Protein AF-A0A8T9QDD3-F1 (afdb_monomer_lite)

Foldseek 3Di:
DCQVCVVVVNDDDDFAADLQRDTDPDDQEDPPPAADEGECPQLFCVVVVQVCCVRHFCRYEYEVLNPQLDADRQGYKYKYWPVLQDLAQGDIDIYHHPVPDDDLVVFAEDDPGDNVLSVCVVVVVPVSSVVSNVVSVVVDDPGDHDYHPVRVVVVVPDPVVLFQVQLLVLQVVCCVLCVVQADRPHDSDCVVTDVSRRGQFRKGFGPPPQDAPVVLCVVVVNDFDQPPPVLCVDDDPDHPVVNNSSNRIGGHGSGSVDDPVNSVSVSVSRVVRRD

InterPro domains:
  IPR015422 Pyridoxal phosphate-dependent transferase, small domain [G3DSA:3.90.1150.10] (150-274)
  IPR015424 Pyridoxal phosphate-dependent transferase [SSF53383] (48-272)

Organism: NCBI:txid2932248

pLDDT: mean 93.02, std 5.36, range [61.41, 98.56]

Sequence (275 aa):
MLQPFEQAGVPYEFYALDEQLELRGVPESLPAGEYVVYVNYFGLKNEYVQQLDGQYRQQLLVDNTQDFFAHGYAHGWGFNSARKAFGVPDGGFLYGPAAELGTAEEYPVFTEYHAGYLIDRLRGAQAQSYDGFVAYEQTLGSEPFRISEFSASLLSQVDYEAVIARRRTNFAYYHAQLKELNTVAFPLELPELPADTVPFCYPLLAASGSTLNRRALFEQNLFIPTLWPDVLTRQGSGFDWERNFTQALLPLPVDHRYGREELDKVIAAVRAQLV

Structure (mmCIF, N/CA/C/O backbone):
data_AF-A0A8T9QDD3-F1
#
_entry.id   AF-A0A8T9QDD3-F1
#
loop_
_atom_site.group_PDB
_atom_site.id
_atom_site.type_symbol
_atom_site.label_atom_id
_atom_site.label_alt_id
_atom_site.label_comp_id
_atom_site.label_asym_id
_atom_site.label_entity_id
_atom_site.label_seq_id
_atom_site.pdbx_PDB_ins_code
_atom_site.Cartn_x
_atom_site.Cartn_y
_atom_site.Cartn_z
_atom_site.occupancy
_atom_site.B_iso_or_equiv
_atom_site.auth_seq_id
_atom_site.auth_comp_id
_atom_site.auth_asym_id
_atom_site.auth_atom_id
_atom_site.pdbx_PDB_model_num
ATOM 1 N N . MET A 1 1 ? -2.196 -0.651 -11.442 1.00 79.94 1 MET A N 1
ATOM 2 C CA . MET A 1 1 ? -1.442 -1.911 -11.616 1.00 79.94 1 MET A CA 1
ATOM 3 C C . MET A 1 1 ? -1.772 -2.602 -12.936 1.00 79.94 1 MET A C 1
ATOM 5 O O . MET A 1 1 ? -0.847 -3.112 -13.534 1.00 79.94 1 MET A O 1
ATOM 9 N N . LEU A 1 2 ? -3.026 -2.625 -13.407 1.00 88.88 2 LEU A N 1
ATOM 10 C CA . LEU A 1 2 ? -3.396 -3.392 -14.612 1.00 88.88 2 LEU A CA 1
ATOM 11 C C . LEU A 1 2 ? -2.921 -2.772 -15.938 1.00 88.88 2 LEU A C 1
ATOM 13 O O . LEU A 1 2 ? -2.546 -3.495 -16.851 1.00 88.88 2 LEU A O 1
ATOM 17 N N . GLN A 1 3 ? -2.876 -1.441 -16.015 1.00 89.44 3 GLN A N 1
ATOM 18 C CA . GLN A 1 3 ? -2.552 -0.698 -17.237 1.00 89.44 3 GLN A CA 1
ATOM 19 C C . GLN A 1 3 ? -1.250 -1.152 -17.945 1.00 89.44 3 GLN A C 1
ATOM 21 O O . GLN A 1 3 ? -1.315 -1.363 -19.155 1.00 89.44 3 GLN A O 1
ATOM 26 N N . PRO A 1 4 ? -0.102 -1.368 -17.262 1.00 90.56 4 PRO A N 1
ATOM 27 C CA . PRO A 1 4 ? 1.095 -1.905 -17.915 1.00 90.56 4 PRO A CA 1
ATOM 28 C C . PRO A 1 4 ? 0.881 -3.261 -18.604 1.00 90.56 4 PRO A C 1
ATOM 30 O O . PRO A 1 4 ? 1.388 -3.467 -19.703 1.00 90.56 4 PRO A O 1
ATOM 33 N N . PHE A 1 5 ? 0.105 -4.171 -18.002 1.00 92.50 5 PHE A N 1
ATOM 34 C CA . PHE A 1 5 ? -0.198 -5.474 -18.606 1.00 92.50 5 PHE A CA 1
ATOM 35 C C . PHE A 1 5 ? -1.072 -5.317 -19.853 1.00 92.50 5 PHE A C 1
ATOM 37 O O . PHE A 1 5 ? -0.799 -5.928 -20.883 1.00 92.50 5 PHE A O 1
ATOM 44 N N . GLU A 1 6 ? -2.078 -4.442 -19.789 1.00 92.69 6 GLU A N 1
ATOM 45 C CA . GLU A 1 6 ? -2.973 -4.146 -20.913 1.00 92.69 6 GLU A CA 1
ATOM 46 C C . GLU A 1 6 ? -2.218 -3.530 -22.097 1.00 92.69 6 GLU A C 1
ATOM 48 O O . GLU A 1 6 ? -2.411 -3.944 -23.239 1.00 92.69 6 GLU A O 1
ATOM 53 N N . GLN A 1 7 ? -1.317 -2.581 -21.829 1.00 92.50 7 GLN A N 1
ATOM 54 C CA . GLN A 1 7 ? -0.491 -1.932 -22.852 1.00 92.50 7 GLN A CA 1
ATOM 55 C C . GLN A 1 7 ? 0.530 -2.890 -23.475 1.00 92.50 7 GLN A C 1
ATOM 57 O O . GLN A 1 7 ? 0.774 -2.822 -24.678 1.00 92.50 7 GLN A O 1
ATOM 62 N N . ALA A 1 8 ? 1.089 -3.803 -22.679 1.00 91.69 8 ALA A N 1
ATOM 63 C CA . ALA A 1 8 ? 2.005 -4.834 -23.158 1.00 91.69 8 ALA A CA 1
ATOM 64 C C . ALA A 1 8 ? 1.292 -6.017 -23.845 1.00 91.69 8 ALA A C 1
ATOM 66 O O . ALA A 1 8 ? 1.958 -6.890 -24.400 1.00 91.69 8 ALA A O 1
ATOM 67 N N . GLY A 1 9 ? -0.046 -6.076 -23.810 1.00 94.75 9 GLY A N 1
ATOM 68 C CA . GLY A 1 9 ? -0.815 -7.210 -24.326 1.00 94.75 9 GLY A CA 1
ATOM 69 C C . GLY A 1 9 ? -0.592 -8.508 -23.540 1.00 94.75 9 GLY A C 1
ATOM 70 O O . GLY A 1 9 ? -0.768 -9.593 -24.093 1.00 94.75 9 GLY A O 1
ATOM 71 N N . VAL A 1 10 ? -0.185 -8.405 -22.271 1.00 95.31 10 VAL A N 1
ATOM 72 C CA . VAL A 1 10 ? 0.040 -9.552 -21.386 1.00 95.31 10 VAL A CA 1
ATOM 73 C C . VAL A 1 10 ? -1.303 -9.977 -20.786 1.00 95.31 10 VAL A C 1
ATOM 75 O O . VAL A 1 10 ? -1.930 -9.177 -20.084 1.00 95.31 10 VAL A O 1
ATOM 78 N N . PRO A 1 11 ? -1.776 -11.209 -21.048 1.00 95.94 11 PRO A N 1
ATOM 79 C CA . PRO A 1 11 ? -2.999 -11.703 -20.436 1.00 95.94 11 PRO A CA 1
ATOM 80 C C . PRO A 1 11 ? -2.802 -11.877 -18.928 1.00 95.94 11 PRO A C 1
ATOM 82 O O . PRO A 1 11 ? -1.729 -12.269 -18.472 1.00 95.94 11 PRO A O 1
ATOM 85 N N . TYR A 1 12 ? -3.852 -11.604 -18.160 1.00 94.56 12 TYR A N 1
ATOM 86 C CA . TYR A 1 12 ? -3.856 -11.786 -16.715 1.00 94.56 12 TYR A CA 1
ATOM 87 C C . TYR A 1 12 ? -5.192 -12.356 -16.245 1.00 94.56 12 TYR A C 1
ATOM 89 O O . TYR A 1 12 ? -6.241 -12.115 -16.847 1.00 94.56 12 TYR A O 1
ATOM 97 N N . GLU A 1 13 ? -5.148 -13.078 -15.131 1.00 93.44 13 GLU A N 1
ATOM 98 C CA . GLU A 1 13 ? -6.320 -13.535 -14.397 1.00 93.44 13 GLU A CA 1
ATOM 99 C C . GLU A 1 13 ? -6.199 -13.162 -12.918 1.00 93.44 13 GLU A C 1
ATOM 101 O O . GLU A 1 13 ? -5.104 -12.984 -12.384 1.00 93.44 13 GLU A O 1
ATOM 106 N N . PHE A 1 14 ? -7.343 -12.992 -12.260 1.00 94.44 14 PHE A N 1
ATOM 107 C CA . PHE A 1 14 ? -7.387 -12.706 -10.831 1.00 94.44 14 PHE A CA 1
ATOM 108 C C . PHE A 1 14 ? -7.531 -14.005 -10.043 1.00 94.44 14 PHE A C 1
ATOM 110 O O . PHE A 1 14 ? -8.353 -14.849 -10.394 1.00 94.44 14 PHE A O 1
ATOM 117 N N . TYR A 1 15 ? -6.812 -14.106 -8.929 1.00 95.00 15 TYR A N 1
ATOM 118 C CA . TYR A 1 15 ? -6.987 -15.158 -7.932 1.00 95.00 15 TYR A CA 1
ATOM 119 C C . TYR A 1 15 ? -7.696 -14.615 -6.692 1.00 95.00 15 TYR A C 1
ATOM 121 O O . TYR A 1 15 ? -7.627 -13.416 -6.400 1.00 95.00 15 TYR A O 1
ATOM 129 N N . ALA A 1 16 ? -8.379 -15.506 -5.975 1.00 95.44 16 ALA A N 1
ATOM 130 C CA . ALA A 1 16 ? -9.035 -15.175 -4.719 1.00 95.44 16 ALA A CA 1
ATOM 131 C C . ALA A 1 16 ? -8.040 -15.205 -3.550 1.00 95.44 16 ALA A C 1
ATOM 133 O O . ALA A 1 16 ? -6.975 -15.814 -3.643 1.00 95.44 16 ALA A O 1
ATOM 134 N N . LEU A 1 17 ? -8.410 -14.588 -2.438 1.00 96.81 17 LEU A N 1
ATOM 135 C CA . LEU A 1 17 ? -7.671 -14.602 -1.184 1.00 96.81 17 LEU A CA 1
ATOM 136 C C . LEU A 1 17 ? -8.425 -15.396 -0.119 1.00 96.81 17 LEU A C 1
ATOM 138 O O . LEU A 1 17 ? -9.650 -15.554 -0.170 1.00 96.81 17 LEU A O 1
ATOM 142 N N . ASP A 1 18 ? -7.688 -15.888 0.866 1.00 96.69 18 ASP A N 1
ATOM 143 C CA . ASP A 1 18 ? -8.265 -16.301 2.141 1.00 96.69 18 ASP A CA 1
ATOM 144 C C . ASP A 1 18 ? -8.268 -15.160 3.174 1.00 96.69 18 ASP A C 1
ATOM 146 O O . ASP A 1 18 ? -7.859 -14.026 2.913 1.00 96.69 18 ASP A O 1
ATOM 150 N N . GLU A 1 19 ? -8.740 -15.470 4.382 1.00 96.19 19 GLU A N 1
ATOM 151 C CA . GLU A 1 19 ? -8.863 -14.504 5.475 1.00 96.19 19 GLU A CA 1
ATOM 152 C C . GLU A 1 19 ? -7.510 -13.997 6.000 1.00 96.19 19 GLU A C 1
ATOM 154 O O . GLU A 1 19 ? -7.447 -12.963 6.672 1.00 96.19 19 GLU A O 1
ATOM 159 N N . GLN A 1 20 ? -6.423 -14.701 5.677 1.00 97.00 20 GLN A N 1
ATOM 160 C CA . GLN A 1 20 ? -5.051 -14.344 6.016 1.00 97.00 20 GLN A CA 1
ATOM 161 C C . GLN A 1 20 ? -4.420 -13.444 4.943 1.00 97.00 20 GLN A C 1
ATOM 163 O O . GLN A 1 20 ? -3.280 -13.009 5.130 1.00 97.00 20 GLN A O 1
ATOM 168 N N . LEU A 1 21 ? -5.164 -13.114 3.876 1.00 97.44 21 LEU A N 1
ATOM 169 C CA . LEU A 1 21 ? -4.701 -12.429 2.665 1.00 97.44 21 LEU A CA 1
ATOM 170 C C . LEU A 1 21 ? -3.688 -13.253 1.864 1.00 97.44 21 LEU A C 1
ATOM 172 O O . LEU A 1 21 ? -2.784 -12.697 1.244 1.00 97.44 21 LEU A O 1
ATOM 176 N N . GLU A 1 22 ? -3.833 -14.573 1.880 1.00 97.56 22 GLU A N 1
ATOM 177 C CA . GLU A 1 22 ? -2.962 -15.511 1.175 1.00 97.56 22 GLU A CA 1
ATOM 178 C C . GLU A 1 22 ? -3.638 -16.044 -0.094 1.00 97.56 22 GLU A C 1
ATOM 180 O O . GLU A 1 22 ? -4.861 -15.994 -0.244 1.00 97.56 22 GLU A O 1
ATOM 185 N N . LEU A 1 23 ? -2.828 -16.497 -1.056 1.00 97.44 23 LEU A N 1
ATOM 186 C CA . LEU A 1 23 ? -3.285 -16.936 -2.374 1.00 97.44 23 LEU A CA 1
ATOM 187 C C . LEU A 1 23 ? -4.247 -18.126 -2.259 1.00 97.44 23 LEU A C 1
ATOM 189 O O . LEU A 1 23 ? -3.897 -19.172 -1.711 1.00 97.44 23 LEU A O 1
ATOM 193 N N . ARG A 1 24 ? -5.420 -18.024 -2.889 1.00 95.69 24 ARG A N 1
ATOM 194 C CA . ARG A 1 24 ? -6.392 -19.116 -3.000 1.00 95.69 24 ARG A CA 1
ATOM 195 C C . ARG A 1 24 ? -6.652 -19.481 -4.457 1.00 95.69 24 ARG A C 1
ATOM 197 O O . ARG A 1 24 ? -7.040 -18.649 -5.274 1.00 95.69 24 ARG A O 1
ATOM 204 N N . GLY A 1 25 ? -6.521 -20.772 -4.760 1.00 90.25 25 GLY A N 1
ATOM 205 C CA . GLY A 1 25 ? -6.796 -21.318 -6.094 1.00 90.25 25 GLY A CA 1
ATOM 206 C C . GLY A 1 25 ? -5.661 -21.130 -7.104 1.00 90.25 25 GLY A C 1
ATOM 207 O O . GLY A 1 25 ? -5.864 -21.423 -8.277 1.00 90.25 25 GLY A O 1
ATOM 208 N N . VAL A 1 26 ? -4.483 -20.685 -6.657 1.00 94.69 26 VAL A N 1
ATOM 209 C CA . VAL A 1 26 ? -3.267 -20.619 -7.479 1.00 94.69 26 VAL A CA 1
ATOM 210 C C . VAL A 1 26 ? -2.509 -21.952 -7.362 1.00 94.69 26 VAL A C 1
ATOM 212 O O . VAL A 1 26 ? -2.334 -22.435 -6.240 1.00 94.69 26 VAL A O 1
ATOM 215 N N . PRO A 1 27 ? -2.083 -22.581 -8.474 1.00 94.31 27 PRO A N 1
ATOM 216 C CA . PRO A 1 27 ? -1.303 -23.818 -8.437 1.00 94.31 27 PRO A CA 1
ATOM 217 C C . PRO A 1 27 ? 0.038 -23.655 -7.712 1.00 94.31 27 PRO A C 1
ATOM 219 O O . PRO A 1 27 ? 0.685 -22.622 -7.833 1.00 94.31 27 PRO A O 1
ATOM 222 N N . GLU A 1 28 ? 0.516 -24.712 -7.045 1.00 93.50 28 GLU A N 1
ATOM 223 C CA . GLU A 1 28 ? 1.801 -24.669 -6.325 1.00 93.50 28 GLU A CA 1
ATOM 224 C C . GLU A 1 28 ? 3.010 -24.380 -7.231 1.00 93.50 28 GLU A C 1
ATOM 226 O O . GLU A 1 28 ? 4.020 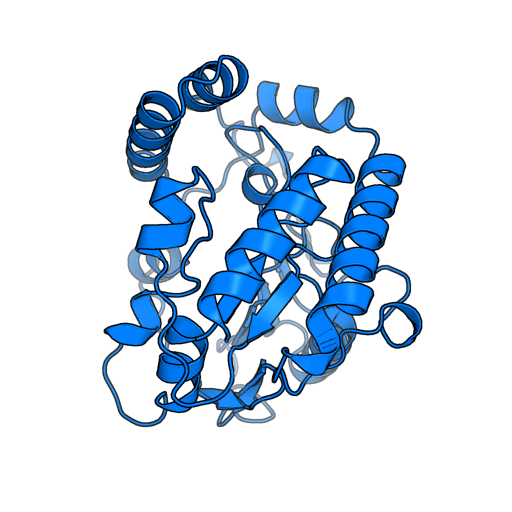-23.850 -6.772 1.00 93.50 28 GLU A O 1
ATOM 231 N N . SER A 1 29 ? 2.902 -24.718 -8.518 1.00 95.00 29 SER A N 1
ATOM 232 C CA . SER A 1 29 ? 3.917 -24.460 -9.538 1.00 95.00 29 SER A CA 1
ATOM 233 C C . SER A 1 29 ? 3.267 -23.900 -10.795 1.00 95.00 29 SER A C 1
ATOM 235 O O . SER A 1 29 ? 2.167 -24.317 -11.163 1.00 95.00 29 SER A O 1
ATOM 237 N N . LEU A 1 30 ? 3.960 -22.973 -11.452 1.00 96.25 30 LEU A N 1
ATOM 238 C CA . LEU A 1 30 ? 3.471 -22.284 -12.639 1.00 96.25 30 LEU A CA 1
ATOM 239 C C . LEU A 1 30 ? 4.179 -22.806 -13.901 1.00 96.25 30 LEU A C 1
ATOM 241 O O . LEU A 1 30 ? 5.393 -23.031 -13.874 1.00 96.25 30 LEU A O 1
ATOM 245 N N . PRO A 1 31 ? 3.463 -22.976 -15.024 1.00 95.94 31 PRO A N 1
ATOM 246 C CA . PRO A 1 31 ? 4.061 -23.172 -16.339 1.00 95.94 31 PRO A CA 1
ATOM 247 C C . PRO A 1 31 ? 5.115 -22.112 -16.682 1.00 95.94 31 PRO A C 1
ATOM 249 O O . PRO A 1 31 ? 5.082 -20.979 -16.205 1.00 95.94 31 PRO A O 1
ATOM 252 N N . ALA A 1 32 ? 6.055 -22.470 -17.558 1.00 95.12 32 ALA A N 1
ATOM 253 C CA . ALA A 1 32 ? 7.073 -21.532 -18.019 1.00 95.12 32 ALA A CA 1
ATOM 254 C C . ALA A 1 32 ? 6.434 -20.321 -18.722 1.00 95.12 32 ALA A C 1
ATOM 256 O O . ALA A 1 32 ? 5.626 -20.485 -19.634 1.00 95.12 32 ALA A O 1
ATOM 257 N N . GLY A 1 33 ? 6.844 -19.115 -18.318 1.00 93.31 33 GLY A N 1
ATOM 258 C CA . GLY A 1 33 ? 6.313 -17.853 -18.843 1.00 93.31 33 GLY A CA 1
ATOM 259 C C . GLY A 1 33 ? 5.096 -17.312 -18.089 1.00 93.31 33 GLY A C 1
ATOM 260 O O . GLY A 1 33 ? 4.675 -16.193 -18.370 1.00 93.31 33 GLY A O 1
ATOM 261 N N . GLU A 1 34 ? 4.563 -18.056 -17.119 1.00 96.50 34 GLU A N 1
ATOM 262 C CA . GLU A 1 34 ? 3.541 -17.558 -16.200 1.00 96.50 34 GLU A CA 1
ATOM 263 C C . GLU A 1 34 ? 4.181 -16.988 -14.932 1.00 96.50 34 GLU A C 1
ATOM 265 O O . GLU A 1 34 ? 5.226 -17.459 -14.473 1.00 96.50 34 GLU A O 1
ATOM 270 N N . TYR A 1 35 ? 3.542 -15.961 -14.377 1.00 96.44 35 TYR A N 1
ATOM 271 C CA . TYR A 1 35 ? 3.997 -15.241 -13.194 1.00 96.44 35 TYR A CA 1
ATOM 272 C C . TYR A 1 35 ? 2.830 -15.039 -12.237 1.00 96.44 35 TYR A C 1
ATOM 274 O O . TYR A 1 35 ? 1.694 -14.841 -12.667 1.00 96.44 35 TYR A O 1
ATOM 282 N N . VAL A 1 36 ? 3.127 -15.014 -10.941 1.00 97.44 36 VAL A N 1
ATOM 283 C CA . VAL A 1 36 ? 2.178 -14.582 -9.915 1.00 97.44 36 VAL A CA 1
ATOM 284 C C . VAL A 1 36 ? 2.556 -13.190 -9.428 1.00 97.44 36 VAL A C 1
ATOM 286 O O . VAL A 1 36 ? 3.698 -12.934 -9.050 1.00 97.44 36 VAL A O 1
ATOM 289 N N . VAL A 1 37 ? 1.579 -12.281 -9.434 1.00 97.12 37 VAL A N 1
ATOM 290 C CA . VAL A 1 37 ? 1.717 -10.948 -8.840 1.00 97.12 37 VAL A CA 1
ATOM 291 C C . VAL A 1 37 ? 1.034 -10.955 -7.481 1.00 97.12 37 VAL A C 1
ATOM 293 O O . VAL A 1 37 ? -0.185 -11.115 -7.408 1.00 97.12 37 VAL A O 1
ATOM 296 N N . TYR A 1 38 ? 1.797 -10.775 -6.408 1.00 97.69 38 TYR A N 1
ATOM 297 C CA . TYR A 1 38 ? 1.279 -10.727 -5.043 1.00 97.69 38 TYR A CA 1
ATOM 298 C C . TYR A 1 38 ? 1.511 -9.356 -4.414 1.00 97.69 38 TYR A C 1
ATOM 300 O O . TYR A 1 38 ? 2.598 -8.794 -4.509 1.00 97.69 38 TYR A O 1
ATOM 308 N N . VAL A 1 39 ? 0.488 -8.807 -3.760 1.00 97.12 39 VAL A N 1
ATOM 309 C CA . VAL A 1 39 ? 0.607 -7.547 -3.018 1.00 97.12 39 VAL A CA 1
ATOM 310 C C . VAL A 1 39 ? 1.069 -7.857 -1.602 1.00 97.12 39 VAL A C 1
ATOM 312 O O . VAL A 1 39 ? 0.402 -8.600 -0.888 1.00 97.12 39 VAL A O 1
ATOM 315 N N . ASN A 1 40 ? 2.157 -7.236 -1.148 1.00 96.69 40 ASN A N 1
ATOM 316 C CA . ASN A 1 40 ? 2.521 -7.273 0.266 1.00 96.69 40 ASN A CA 1
ATOM 317 C C . ASN A 1 40 ? 1.556 -6.386 1.067 1.00 96.69 40 ASN A C 1
ATOM 319 O O . ASN A 1 40 ? 1.765 -5.182 1.256 1.00 96.69 40 ASN A O 1
ATOM 323 N N . TYR A 1 41 ? 0.440 -6.986 1.474 1.00 97.44 41 TYR A N 1
ATOM 324 C CA . TYR A 1 41 ? -0.677 -6.274 2.066 1.00 97.44 41 TYR A CA 1
ATOM 325 C C . TYR A 1 41 ? -0.290 -5.543 3.352 1.00 97.44 41 TYR A C 1
ATOM 327 O O . TYR A 1 41 ? 0.199 -6.134 4.316 1.00 97.44 41 TYR A O 1
ATOM 335 N N . PHE A 1 42 ? -0.539 -4.230 3.347 1.00 97.44 42 PHE A N 1
ATOM 336 C CA . PHE A 1 42 ? -0.320 -3.287 4.449 1.00 97.44 42 PHE A CA 1
ATOM 337 C C . PHE A 1 42 ? 1.121 -3.213 4.985 1.00 97.44 42 PHE A C 1
ATOM 339 O O . PHE A 1 42 ? 1.337 -2.567 6.014 1.00 97.44 42 PHE A O 1
ATOM 346 N N . GLY A 1 43 ? 2.081 -3.851 4.307 1.00 95.56 43 GLY A N 1
ATOM 347 C CA . GLY A 1 43 ? 3.438 -4.059 4.812 1.00 95.56 43 GLY A CA 1
ATOM 348 C C . GLY A 1 43 ? 3.477 -4.956 6.043 1.00 95.56 43 GLY A C 1
ATOM 349 O O . GLY A 1 43 ? 4.233 -4.682 6.968 1.00 95.56 43 GLY A O 1
ATOM 350 N N . LEU A 1 44 ? 2.596 -5.964 6.094 1.00 97.00 44 LEU A N 1
ATOM 351 C CA . LEU A 1 44 ? 2.467 -6.914 7.207 1.00 97.00 44 LEU A CA 1
ATOM 352 C C . LEU A 1 44 ? 2.694 -8.372 6.785 1.00 97.00 44 LEU A C 1
ATOM 354 O O . LEU A 1 44 ? 2.810 -9.242 7.644 1.00 97.00 44 LEU A O 1
ATOM 358 N N . LYS A 1 45 ? 2.736 -8.672 5.481 1.00 96.12 45 LYS A N 1
ATOM 359 C CA . LYS A 1 45 ? 2.773 -10.047 4.958 1.00 96.12 45 LYS A CA 1
ATOM 360 C C . LYS A 1 45 ? 4.185 -10.487 4.554 1.00 96.12 45 LYS A C 1
ATOM 362 O O . LYS A 1 45 ? 4.325 -11.377 3.722 1.00 96.12 45 LYS A O 1
ATOM 367 N N . ASN A 1 46 ? 5.221 -9.912 5.167 1.00 93.50 46 ASN A N 1
ATOM 368 C CA . ASN A 1 46 ? 6.628 -10.149 4.818 1.00 93.50 46 ASN A CA 1
ATOM 369 C C . ASN A 1 46 ? 7.018 -11.633 4.917 1.00 93.50 46 ASN A C 1
ATOM 371 O O . ASN A 1 46 ? 7.692 -12.149 4.031 1.00 93.50 46 ASN A O 1
ATOM 375 N N . GLU A 1 47 ? 6.544 -12.345 5.942 1.00 93.81 47 GLU A N 1
ATOM 376 C CA . GLU A 1 47 ? 6.794 -13.786 6.083 1.00 93.81 47 GLU A CA 1
ATOM 377 C C . GLU A 1 47 ? 6.155 -14.594 4.945 1.00 93.81 47 GLU A C 1
ATOM 379 O O . GLU A 1 47 ? 6.800 -15.452 4.347 1.00 93.81 47 GLU A O 1
ATOM 384 N N . TYR A 1 48 ? 4.910 -14.282 4.584 1.00 96.00 48 TYR A N 1
ATOM 385 C CA . TYR A 1 48 ? 4.241 -14.952 3.472 1.00 96.00 48 TYR A CA 1
ATOM 386 C C . TYR A 1 48 ? 4.921 -14.638 2.134 1.00 96.00 48 TYR A C 1
ATOM 388 O O . TYR A 1 48 ? 5.131 -15.534 1.324 1.00 96.00 48 TYR A O 1
ATOM 396 N N . VAL A 1 49 ? 5.369 -13.395 1.928 1.00 95.50 49 VAL A N 1
ATOM 397 C CA . VAL A 1 49 ? 6.184 -13.025 0.760 1.00 95.50 49 VAL A CA 1
ATOM 398 C C . VAL A 1 49 ? 7.451 -13.883 0.669 1.00 95.50 49 VAL A C 1
ATOM 400 O O . VAL A 1 49 ? 7.779 -14.348 -0.419 1.00 95.50 49 VAL A O 1
ATOM 403 N N . GLN A 1 50 ? 8.138 -14.150 1.785 1.00 94.12 50 GLN A N 1
ATOM 404 C CA . GLN A 1 50 ? 9.313 -15.034 1.801 1.00 94.12 50 GLN A CA 1
ATOM 405 C C . GLN A 1 50 ? 8.959 -16.486 1.443 1.00 94.12 50 GLN A C 1
ATOM 407 O O . GLN A 1 50 ? 9.718 -17.147 0.732 1.00 94.12 50 GLN A O 1
ATOM 412 N N . GLN A 1 51 ? 7.801 -16.983 1.890 1.00 95.44 51 GLN A N 1
ATOM 413 C CA . GLN A 1 51 ? 7.309 -18.310 1.499 1.00 95.44 51 GLN A CA 1
ATOM 414 C C . GLN A 1 51 ? 7.050 -18.376 -0.013 1.00 95.44 51 GLN A C 1
ATOM 416 O O . GLN A 1 51 ? 7.521 -19.301 -0.680 1.00 95.44 51 GLN A O 1
ATOM 421 N N . LEU A 1 52 ? 6.383 -17.358 -0.567 1.00 96.75 52 LEU A N 1
ATOM 422 C CA . LEU A 1 52 ? 6.137 -17.251 -2.004 1.00 96.75 52 LEU A CA 1
ATOM 423 C C . LEU A 1 52 ? 7.439 -17.141 -2.810 1.00 96.75 52 LEU A C 1
ATOM 425 O O . LEU A 1 52 ? 7.538 -17.744 -3.878 1.00 96.75 52 LEU A O 1
ATOM 429 N N . ASP A 1 53 ? 8.438 -16.402 -2.314 1.00 94.69 53 ASP A N 1
ATOM 430 C CA . ASP A 1 53 ? 9.753 -16.249 -2.960 1.00 94.69 53 ASP A CA 1
ATOM 431 C C . ASP A 1 53 ? 10.472 -17.601 -3.070 1.00 94.69 53 ASP A C 1
ATOM 433 O O . ASP A 1 53 ? 11.042 -17.943 -4.108 1.00 94.69 53 ASP A O 1
ATOM 437 N N . GLY A 1 54 ? 10.381 -18.427 -2.024 1.00 94.56 54 GLY A N 1
ATOM 438 C CA . GLY A 1 54 ? 10.893 -19.797 -2.044 1.00 94.56 54 GLY A CA 1
ATOM 439 C C . GLY A 1 54 ? 10.152 -20.701 -3.034 1.00 94.56 54 GLY A C 1
ATOM 440 O O . GLY A 1 54 ? 10.793 -21.477 -3.750 1.00 94.56 54 GLY A O 1
ATOM 441 N N . GLN A 1 55 ? 8.822 -20.582 -3.080 1.00 95.94 55 GLN A N 1
ATOM 442 C CA . GLN A 1 55 ? 7.938 -21.421 -3.889 1.00 95.94 55 GLN A CA 1
ATOM 443 C C . GLN A 1 55 ? 8.012 -21.093 -5.387 1.00 95.94 55 GLN A C 1
ATOM 445 O O . GLN A 1 55 ? 8.328 -21.964 -6.196 1.00 95.94 55 GLN A O 1
ATOM 450 N N . TYR A 1 56 ? 7.729 -19.845 -5.760 1.00 96.62 56 TYR A N 1
ATOM 451 C CA . TYR A 1 56 ? 7.608 -19.413 -7.156 1.00 96.62 56 TYR A CA 1
ATOM 452 C C . TYR A 1 56 ? 8.916 -18.868 -7.734 1.00 96.62 56 TYR A C 1
ATOM 454 O O . TYR A 1 56 ? 9.073 -18.794 -8.955 1.00 96.62 56 TYR A O 1
ATOM 462 N N . ARG A 1 57 ? 9.890 -18.524 -6.883 1.00 94.06 57 ARG A N 1
ATOM 463 C CA . ARG A 1 57 ? 11.224 -18.070 -7.297 1.00 94.06 57 ARG A CA 1
ATOM 464 C C . ARG A 1 57 ? 11.133 -16.898 -8.288 1.00 94.06 57 ARG A C 1
ATOM 466 O O . ARG A 1 57 ? 10.431 -15.928 -8.028 1.00 94.06 57 ARG A O 1
ATOM 473 N N . GLN A 1 58 ? 11.791 -16.999 -9.446 1.00 93.56 58 GLN A N 1
ATOM 474 C CA . GLN A 1 58 ? 11.790 -15.974 -10.502 1.00 93.56 58 GLN A CA 1
ATOM 475 C C . GLN A 1 58 ? 10.401 -15.691 -11.104 1.00 93.56 58 GLN A C 1
ATOM 477 O O . GLN A 1 58 ? 10.239 -14.686 -11.791 1.00 93.56 58 GLN A O 1
ATOM 482 N N . GLN A 1 59 ? 9.403 -16.549 -10.864 1.00 96.06 59 GLN A N 1
ATOM 483 C CA . GLN A 1 59 ? 8.025 -16.354 -11.330 1.00 96.06 59 GLN A CA 1
ATOM 484 C C . GLN A 1 59 ? 7.179 -15.514 -10.357 1.00 96.06 59 GLN A C 1
ATOM 486 O O . GLN A 1 59 ? 6.004 -15.266 -10.626 1.00 96.06 59 GLN A O 1
ATOM 491 N N . LEU A 1 60 ? 7.751 -15.060 -9.235 1.00 96.88 60 LEU A N 1
ATOM 492 C CA . LEU A 1 60 ? 7.094 -14.153 -8.297 1.00 96.88 60 LEU A CA 1
ATOM 493 C C . LEU A 1 60 ? 7.388 -12.687 -8.629 1.00 96.88 60 LEU A C 1
ATOM 495 O O . LEU A 1 60 ? 8.548 -12.282 -8.723 1.00 96.88 60 LEU A O 1
ATOM 499 N N . LEU A 1 61 ? 6.326 -11.885 -8.696 1.00 95.94 61 LEU A N 1
ATOM 500 C CA . LEU A 1 61 ? 6.369 -10.426 -8.708 1.00 95.94 61 LEU A CA 1
ATOM 501 C C . LEU A 1 61 ? 5.660 -9.892 -7.451 1.00 95.94 61 LEU A C 1
ATOM 503 O O . LEU A 1 61 ? 4.471 -10.134 -7.251 1.00 95.94 61 LEU A O 1
ATOM 507 N N . VAL A 1 62 ? 6.365 -9.144 -6.605 1.00 97.00 62 VAL A N 1
ATOM 508 C CA . VAL A 1 62 ? 5.832 -8.590 -5.353 1.00 97.00 62 VAL A CA 1
ATOM 509 C C . VAL A 1 62 ? 5.534 -7.097 -5.506 1.00 97.00 62 VAL A C 1
ATOM 511 O O . VAL A 1 62 ? 6.439 -6.277 -5.678 1.00 97.00 62 VAL A O 1
ATOM 514 N N . ASP A 1 63 ? 4.262 -6.719 -5.392 1.00 96.75 63 ASP A N 1
ATOM 515 C CA . ASP A 1 63 ? 3.852 -5.323 -5.225 1.00 96.75 63 ASP A CA 1
ATOM 516 C C . ASP A 1 63 ? 4.004 -4.913 -3.751 1.00 96.75 63 ASP A C 1
ATOM 518 O O . ASP A 1 63 ? 3.152 -5.194 -2.906 1.00 96.75 63 ASP A O 1
ATOM 522 N N . ASN A 1 64 ? 5.076 -4.180 -3.461 1.00 96.94 64 ASN A N 1
ATOM 523 C CA . ASN A 1 64 ? 5.364 -3.545 -2.174 1.00 96.94 64 ASN A CA 1
ATOM 524 C C . ASN A 1 64 ? 5.017 -2.056 -2.178 1.00 96.94 64 ASN A C 1
ATOM 526 O O . ASN A 1 64 ? 5.593 -1.249 -1.453 1.00 96.94 64 ASN A O 1
ATOM 530 N N . THR A 1 65 ? 4.057 -1.617 -2.983 1.00 95.31 65 THR A N 1
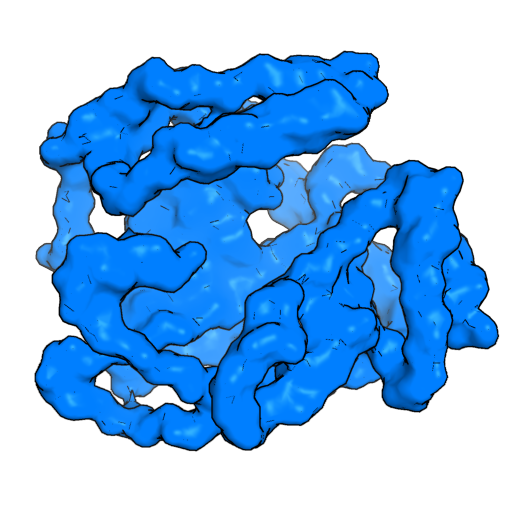ATOM 531 C CA . THR A 1 65 ? 3.586 -0.229 -2.928 1.00 95.31 65 THR A CA 1
ATOM 532 C C . THR A 1 65 ? 2.957 0.106 -1.568 1.00 95.31 65 THR A C 1
ATOM 534 O O . THR A 1 65 ? 2.850 1.282 -1.225 1.00 95.31 65 THR A O 1
ATOM 537 N N . GLN A 1 66 ? 2.576 -0.904 -0.777 1.00 96.25 66 GLN A N 1
ATOM 538 C CA . GLN A 1 66 ? 2.206 -0.787 0.639 1.00 96.25 66 GLN A CA 1
ATOM 539 C C . GLN A 1 66 ? 3.322 -1.237 1.601 1.00 96.25 66 GLN A C 1
ATOM 541 O O . GLN A 1 66 ? 3.062 -1.400 2.782 1.00 96.25 66 GLN A O 1
ATOM 546 N N . ASP A 1 67 ? 4.557 -1.411 1.139 1.00 95.62 67 ASP A N 1
ATOM 547 C CA . ASP A 1 67 ? 5.721 -1.671 1.988 1.00 95.62 67 ASP A CA 1
ATOM 548 C C . ASP A 1 67 ? 6.968 -0.999 1.401 1.00 95.62 67 ASP A C 1
ATOM 550 O O . ASP A 1 67 ? 7.788 -1.599 0.712 1.00 95.62 67 ASP A O 1
ATOM 554 N N . PHE A 1 68 ? 7.108 0.302 1.649 1.00 95.56 68 PHE A N 1
ATOM 555 C CA . PHE A 1 68 ? 8.262 1.048 1.148 1.00 95.56 68 PHE A CA 1
ATOM 556 C C . PHE A 1 68 ? 9.598 0.509 1.682 1.00 95.56 68 PHE A C 1
ATOM 558 O O . PHE A 1 68 ? 10.614 0.626 1.003 1.00 95.56 68 PHE A O 1
ATOM 565 N N . PHE A 1 69 ? 9.596 -0.048 2.894 1.00 93.44 69 PHE A N 1
ATOM 566 C CA . PHE A 1 69 ? 10.804 -0.488 3.589 1.00 93.44 69 PHE A CA 1
ATOM 567 C C . PHE A 1 69 ? 11.162 -1.945 3.281 1.00 93.44 69 PHE A C 1
ATOM 569 O O . PHE A 1 69 ? 12.235 -2.401 3.689 1.00 93.44 69 PHE A O 1
ATOM 576 N N . ALA A 1 70 ? 10.307 -2.647 2.528 1.00 87.94 70 ALA A N 1
ATOM 577 C CA . ALA A 1 70 ? 10.623 -3.945 1.963 1.00 87.94 70 ALA A CA 1
ATOM 578 C C . ALA A 1 70 ? 11.937 -3.875 1.185 1.00 87.94 70 ALA A C 1
ATOM 580 O O . ALA A 1 70 ? 12.172 -2.967 0.383 1.00 87.94 70 ALA A O 1
ATOM 581 N N . HIS A 1 71 ? 12.795 -4.858 1.413 1.00 82.44 71 HIS A N 1
ATOM 582 C CA . HIS A 1 71 ? 14.047 -5.010 0.696 1.00 82.44 71 HIS A CA 1
ATOM 583 C C . HIS A 1 71 ? 14.443 -6.484 0.660 1.00 82.44 71 HIS A C 1
ATOM 585 O O . HIS A 1 71 ? 14.103 -7.246 1.558 1.00 82.44 71 HIS A O 1
ATOM 591 N N . GLY A 1 72 ? 15.207 -6.859 -0.368 1.00 72.62 72 GLY A N 1
ATOM 592 C CA . GLY A 1 72 ? 15.802 -8.188 -0.492 1.00 72.62 72 GLY A CA 1
ATOM 593 C C . GLY A 1 72 ? 14.813 -9.274 -0.923 1.00 72.62 72 GLY A C 1
ATOM 594 O O . GLY A 1 72 ? 14.018 -9.758 -0.128 1.00 72.62 72 GLY A O 1
ATOM 595 N N . TYR A 1 73 ? 14.941 -9.723 -2.172 1.00 77.88 73 TYR A N 1
ATOM 596 C CA . TYR A 1 73 ? 14.317 -10.953 -2.667 1.00 77.88 73 TYR A CA 1
ATOM 597 C C . TYR A 1 73 ? 15.421 -11.881 -3.148 1.00 77.88 73 TYR A C 1
ATOM 599 O O . TYR A 1 73 ? 16.330 -11.443 -3.860 1.00 77.88 73 TYR A O 1
ATOM 607 N N . ALA A 1 74 ? 15.391 -13.144 -2.722 1.00 83.62 74 ALA A N 1
ATOM 608 C CA . ALA A 1 74 ? 16.438 -14.085 -3.095 1.00 83.62 74 ALA A CA 1
ATOM 609 C C . ALA A 1 74 ? 16.268 -14.543 -4.547 1.00 83.62 74 ALA A C 1
ATOM 611 O O . ALA A 1 74 ? 17.260 -14.853 -5.218 1.00 83.62 74 ALA A O 1
ATOM 612 N N . HIS A 1 75 ? 15.021 -14.624 -5.021 1.00 91.62 75 HIS A N 1
ATOM 613 C CA . HIS A 1 75 ? 14.695 -15.255 -6.297 1.00 91.62 75 HIS A CA 1
ATOM 614 C C . HIS A 1 75 ? 13.696 -14.469 -7.154 1.00 91.62 75 HIS A C 1
ATOM 616 O O . HIS A 1 75 ? 13.862 -14.430 -8.369 1.00 91.62 75 HIS A O 1
ATOM 622 N N . GLY A 1 76 ? 12.667 -13.889 -6.550 1.00 92.50 76 GLY A N 1
ATOM 623 C CA . GLY A 1 76 ? 11.622 -13.128 -7.216 1.00 92.50 76 GLY A CA 1
ATOM 624 C C . GLY A 1 76 ? 11.967 -11.656 -7.383 1.00 92.50 76 GLY A C 1
ATOM 625 O O . GLY A 1 76 ? 13.021 -11.175 -6.964 1.00 92.50 76 GLY A O 1
ATOM 626 N N . TRP A 1 77 ? 11.036 -10.934 -7.993 1.00 94.19 77 TRP A N 1
ATOM 627 C CA . TRP A 1 77 ? 11.126 -9.496 -8.211 1.00 94.19 77 TRP A CA 1
ATOM 628 C C . TRP A 1 77 ? 10.157 -8.771 -7.295 1.00 94.19 77 TRP A C 1
ATOM 630 O O . TRP A 1 77 ? 9.086 -9.284 -6.984 1.00 94.19 77 TRP A O 1
ATOM 640 N N . GLY A 1 78 ? 10.482 -7.545 -6.910 1.00 94.12 78 GLY A N 1
ATOM 641 C CA . GLY A 1 78 ? 9.559 -6.699 -6.172 1.00 94.12 78 GLY A CA 1
ATOM 642 C C . GLY A 1 78 ? 9.743 -5.234 -6.507 1.00 94.12 78 GLY A C 1
ATOM 643 O O . GLY A 1 78 ? 10.828 -4.801 -6.881 1.00 94.12 78 GLY A O 1
ATOM 644 N N . PHE A 1 79 ? 8.684 -4.453 -6.364 1.00 94.38 79 PHE A N 1
ATOM 645 C CA . PHE A 1 79 ? 8.733 -3.009 -6.576 1.00 94.38 79 PHE A CA 1
ATOM 646 C C . PHE A 1 79 ? 7.906 -2.280 -5.526 1.00 94.38 79 PHE A C 1
ATOM 648 O O . PHE A 1 79 ? 6.973 -2.849 -4.966 1.00 94.38 79 PHE A O 1
ATOM 655 N N . ASN A 1 80 ? 8.222 -1.017 -5.256 1.00 95.06 80 ASN A N 1
ATOM 656 C CA . ASN A 1 80 ? 7.452 -0.193 -4.322 1.00 95.06 80 ASN A CA 1
ATOM 657 C C . ASN A 1 80 ? 7.036 1.155 -4.936 1.00 95.06 80 ASN A C 1
ATOM 659 O O . ASN A 1 80 ? 7.187 1.399 -6.133 1.00 95.06 80 ASN A O 1
ATOM 663 N N . SER A 1 81 ? 6.472 2.042 -4.111 1.00 94.81 81 SER A N 1
ATOM 664 C CA . SER A 1 81 ? 6.191 3.425 -4.503 1.00 94.81 81 SER A CA 1
ATOM 665 C C . SER A 1 81 ? 6.594 4.397 -3.403 1.00 94.81 81 SER A C 1
ATOM 667 O O . SER A 1 81 ? 6.004 4.407 -2.321 1.00 94.81 81 SER A O 1
ATOM 669 N N . ALA A 1 82 ? 7.540 5.285 -3.712 1.00 96.31 82 ALA A N 1
ATOM 670 C CA . ALA A 1 82 ? 7.948 6.351 -2.802 1.00 96.31 82 ALA A CA 1
ATOM 671 C C . ALA A 1 82 ? 6.804 7.342 -2.539 1.00 96.31 82 ALA A C 1
ATOM 673 O O . ALA A 1 82 ? 6.626 7.803 -1.413 1.00 96.31 82 ALA A O 1
ATOM 674 N N . ARG A 1 83 ? 5.963 7.591 -3.552 1.00 94.88 83 ARG A N 1
ATOM 675 C CA . ARG A 1 83 ? 4.826 8.529 -3.499 1.00 94.88 83 ARG A CA 1
ATOM 676 C C . ARG A 1 83 ? 3.768 8.167 -2.458 1.00 94.88 83 ARG A C 1
ATOM 678 O O . ARG A 1 83 ? 3.049 9.036 -1.971 1.00 94.88 83 ARG A O 1
ATOM 685 N N . LYS A 1 84 ? 3.641 6.877 -2.132 1.00 93.12 84 LYS A N 1
ATOM 686 C CA . LYS A 1 84 ? 2.694 6.393 -1.116 1.00 93.12 84 LYS A CA 1
ATOM 687 C C . LYS A 1 84 ? 3.237 6.535 0.308 1.00 93.12 84 LYS A C 1
ATOM 689 O O . LYS A 1 84 ? 2.448 6.606 1.247 1.00 93.12 84 LYS A O 1
ATOM 694 N N . ALA A 1 85 ? 4.558 6.589 0.476 1.00 93.88 85 ALA A N 1
ATOM 695 C CA . ALA A 1 85 ? 5.205 6.681 1.783 1.00 93.88 85 ALA A CA 1
ATOM 696 C C . ALA A 1 85 ? 5.673 8.103 2.138 1.00 93.88 85 ALA A C 1
ATOM 698 O O . ALA A 1 85 ? 5.677 8.452 3.323 1.00 93.88 85 ALA A O 1
ATOM 699 N N . PHE A 1 86 ? 6.018 8.915 1.133 1.00 95.50 86 PHE A N 1
ATOM 700 C CA . PHE A 1 86 ? 6.622 10.240 1.280 1.00 95.50 86 PHE A CA 1
ATOM 701 C C . PHE A 1 86 ? 5.992 11.276 0.347 1.00 95.50 86 PHE A C 1
ATOM 703 O O . PHE A 1 86 ? 5.375 10.951 -0.665 1.00 95.50 86 PHE A O 1
ATOM 710 N N . GLY A 1 87 ? 6.169 12.553 0.692 1.00 94.25 87 GLY A N 1
ATOM 711 C CA . GLY A 1 87 ? 5.700 13.694 -0.097 1.00 94.25 87 GLY A CA 1
ATOM 712 C C . GLY A 1 87 ? 6.578 13.974 -1.314 1.00 94.25 87 GLY A C 1
ATOM 713 O O . GLY A 1 87 ? 7.167 15.048 -1.393 1.00 94.25 87 GLY A O 1
ATOM 714 N N . VAL A 1 88 ? 6.665 13.016 -2.238 1.00 96.88 88 VAL A N 1
ATOM 715 C CA . VAL A 1 88 ? 7.406 13.125 -3.503 1.00 96.88 88 VAL A CA 1
ATOM 716 C C . VAL A 1 88 ? 6.484 12.889 -4.706 1.00 96.88 88 VAL A C 1
ATOM 718 O O . VAL A 1 88 ? 5.541 12.100 -4.595 1.00 96.88 88 VAL A O 1
ATOM 721 N N . PRO A 1 89 ? 6.701 13.578 -5.843 1.00 96.31 89 PRO A N 1
ATOM 722 C CA . PRO A 1 89 ? 5.848 13.448 -7.026 1.00 96.31 89 PRO A CA 1
ATOM 723 C C . PRO A 1 89 ? 6.134 12.185 -7.851 1.00 96.31 89 PRO A C 1
ATOM 725 O O . PRO A 1 89 ? 5.286 11.760 -8.630 1.00 96.31 89 PRO A O 1
ATOM 728 N N . ASP A 1 90 ? 7.295 11.559 -7.707 1.00 96.44 90 ASP A N 1
ATOM 729 C CA . ASP A 1 90 ? 7.679 10.361 -8.455 1.00 96.44 90 ASP A CA 1
ATOM 730 C C . ASP A 1 90 ? 8.627 9.477 -7.636 1.00 96.44 90 ASP A C 1
ATOM 732 O O . ASP A 1 90 ? 9.016 9.822 -6.517 1.00 96.44 90 ASP A O 1
ATOM 736 N N . GLY A 1 91 ? 8.947 8.305 -8.179 1.00 95.12 91 GLY A N 1
ATOM 737 C CA . GLY A 1 91 ? 9.918 7.393 -7.591 1.00 95.12 91 GLY A CA 1
ATOM 738 C C . GLY A 1 91 ? 9.347 6.116 -6.982 1.00 95.12 91 GLY A C 1
ATOM 739 O O . GLY A 1 91 ? 8.200 6.023 -6.525 1.00 95.12 91 GLY A O 1
ATOM 740 N N . GLY A 1 92 ? 10.228 5.130 -6.958 1.00 93.94 92 GLY A N 1
ATOM 741 C CA . GLY A 1 92 ? 10.053 3.791 -6.430 1.00 93.94 92 GLY A CA 1
ATOM 742 C C . GLY A 1 92 ? 11.367 3.037 -6.602 1.00 93.94 92 GLY A C 1
ATOM 743 O O . GLY A 1 92 ? 12.285 3.511 -7.273 1.00 93.94 92 GLY A O 1
ATOM 744 N N . PHE A 1 93 ? 11.451 1.879 -5.976 1.00 92.75 93 PHE A N 1
ATOM 745 C CA . PHE A 1 93 ? 12.599 0.993 -6.043 1.00 92.75 93 PHE A CA 1
ATOM 746 C C . PHE A 1 93 ? 12.179 -0.310 -6.709 1.00 92.75 93 PHE A C 1
ATOM 748 O O . PHE A 1 93 ? 11.062 -0.783 -6.492 1.00 92.75 93 PHE A O 1
ATOM 755 N N . LEU A 1 94 ? 13.084 -0.863 -7.514 1.00 92.31 94 LEU A N 1
ATOM 756 C CA . LEU A 1 94 ? 13.000 -2.208 -8.062 1.00 92.31 94 LEU A CA 1
ATOM 757 C C . LEU A 1 94 ? 14.001 -3.085 -7.311 1.00 92.31 94 LEU A C 1
ATOM 759 O O . LEU A 1 94 ? 15.159 -2.711 -7.127 1.00 92.31 94 LEU A O 1
ATOM 763 N N . TYR A 1 95 ? 13.542 -4.254 -6.903 1.00 90.25 95 TYR A N 1
ATOM 764 C CA . TYR A 1 95 ? 14.306 -5.267 -6.203 1.00 90.25 95 TYR A CA 1
ATOM 765 C C . TYR A 1 95 ? 14.217 -6.565 -7.000 1.00 90.25 95 TYR A C 1
ATOM 767 O O . TYR A 1 95 ? 13.185 -6.868 -7.600 1.00 90.25 95 TYR A O 1
ATOM 775 N N . GLY A 1 96 ? 15.283 -7.351 -6.982 1.00 87.50 96 GLY A N 1
ATOM 776 C CA . GLY A 1 96 ? 15.322 -8.640 -7.654 1.00 87.50 96 GLY A CA 1
ATOM 777 C C . GLY A 1 96 ? 16.628 -9.371 -7.373 1.00 87.50 96 GLY A C 1
ATOM 778 O O . GLY A 1 96 ? 17.468 -8.858 -6.619 1.00 87.50 96 GLY A O 1
ATOM 779 N N . PRO A 1 97 ? 16.830 -10.547 -7.985 1.00 84.31 97 PRO A N 1
ATOM 780 C CA . PRO A 1 97 ? 18.066 -11.299 -7.844 1.00 84.31 97 PRO A CA 1
ATOM 781 C C . PRO A 1 97 ? 19.247 -10.447 -8.303 1.00 84.31 97 PRO A C 1
ATOM 783 O O . PRO A 1 97 ? 19.278 -9.978 -9.438 1.00 84.31 97 PRO A O 1
ATOM 786 N N . ALA A 1 98 ? 20.251 -10.270 -7.442 1.00 77.62 98 ALA A N 1
ATOM 787 C CA . ALA A 1 98 ? 21.379 -9.375 -7.722 1.00 77.62 98 ALA A CA 1
ATOM 788 C C . ALA A 1 98 ? 22.135 -9.717 -9.022 1.00 77.62 98 ALA A C 1
ATOM 790 O O . ALA A 1 98 ? 22.742 -8.841 -9.624 1.00 77.62 98 ALA A O 1
ATOM 791 N N . ALA A 1 99 ? 22.099 -10.981 -9.457 1.00 78.81 99 ALA A N 1
ATOM 792 C CA . ALA A 1 99 ? 22.709 -11.424 -10.711 1.00 78.81 99 ALA A CA 1
ATOM 793 C C . ALA A 1 99 ? 21.941 -10.976 -11.971 1.00 78.81 99 ALA A C 1
ATOM 795 O O . ALA A 1 99 ? 22.521 -10.956 -13.053 1.00 78.81 99 ALA A O 1
ATOM 796 N N . GLU A 1 100 ? 20.655 -10.652 -11.836 1.00 81.06 100 GLU A N 1
ATOM 797 C CA . GLU A 1 100 ? 19.745 -10.284 -12.929 1.00 81.06 100 GLU A CA 1
ATOM 798 C C . GLU A 1 100 ? 19.358 -8.798 -12.886 1.00 81.06 100 GLU A C 1
ATOM 800 O O . GLU A 1 100 ? 18.851 -8.257 -13.868 1.00 81.06 100 GLU A O 1
ATOM 805 N N . LEU A 1 101 ? 19.588 -8.126 -11.753 1.00 83.62 101 LEU A N 1
ATOM 806 C CA . LEU A 1 101 ? 19.231 -6.728 -11.561 1.00 83.62 101 LEU A CA 1
ATOM 807 C C . LEU A 1 101 ? 20.136 -5.820 -12.409 1.00 83.62 101 LEU A C 1
ATOM 809 O O . LEU A 1 101 ? 21.342 -5.727 -12.179 1.00 83.62 101 LEU A O 1
ATOM 813 N N . GLY A 1 102 ? 19.531 -5.150 -13.390 1.00 84.75 102 GLY A N 1
ATOM 814 C CA . GLY A 1 102 ? 20.181 -4.114 -14.188 1.00 84.75 102 GLY A CA 1
ATOM 815 C C . GLY A 1 102 ? 20.417 -2.821 -13.405 1.00 84.75 102 GLY A C 1
ATOM 816 O O . GLY A 1 102 ? 20.179 -2.732 -12.199 1.00 84.75 102 GLY A O 1
ATOM 817 N N . THR A 1 103 ? 20.869 -1.789 -14.113 1.00 86.75 103 THR A N 1
ATOM 818 C CA . THR A 1 103 ? 21.201 -0.494 -13.514 1.00 86.75 103 THR A CA 1
ATOM 819 C C . THR A 1 103 ? 20.204 0.576 -13.960 1.00 86.75 103 THR A C 1
ATOM 821 O O . THR A 1 103 ? 19.781 0.610 -15.116 1.00 86.75 103 THR A O 1
ATOM 824 N N . ALA A 1 104 ? 19.803 1.466 -13.049 1.00 86.94 104 ALA A N 1
ATOM 825 C CA . ALA A 1 104 ? 18.801 2.494 -13.351 1.00 86.94 104 ALA A CA 1
ATOM 826 C C . ALA A 1 104 ? 19.301 3.536 -14.375 1.00 86.94 104 ALA A C 1
ATOM 828 O O . ALA A 1 104 ? 18.503 4.248 -14.975 1.00 86.94 104 ALA A O 1
ATOM 829 N N . GLU A 1 105 ? 20.615 3.627 -14.576 1.00 89.19 105 GLU A N 1
ATOM 830 C CA . GLU A 1 105 ? 21.308 4.511 -15.518 1.00 89.19 105 GLU A CA 1
ATOM 831 C C . GLU A 1 105 ? 21.007 4.186 -16.985 1.00 89.19 105 GLU A C 1
ATOM 833 O O . GLU A 1 105 ? 21.244 5.031 -17.847 1.00 89.19 105 GLU A O 1
ATOM 838 N N . GLU A 1 106 ? 20.476 2.996 -17.277 1.00 90.88 106 GLU A N 1
ATOM 839 C CA . GLU A 1 106 ? 20.005 2.629 -18.618 1.00 90.88 106 GLU A CA 1
ATOM 840 C C . GLU A 1 106 ? 18.705 3.353 -18.997 1.00 90.88 106 GLU A C 1
ATOM 842 O O . GLU A 1 106 ? 18.385 3.472 -20.181 1.00 90.88 106 GLU A O 1
ATOM 847 N N . TYR A 1 107 ? 17.974 3.873 -18.007 1.00 93.75 107 TYR A N 1
ATOM 848 C CA . TYR A 1 107 ? 16.702 4.557 -18.201 1.00 93.75 107 TYR A CA 1
ATOM 849 C C . TYR A 1 107 ? 16.873 6.081 -18.162 1.00 93.75 107 TYR A C 1
ATOM 851 O O . TYR A 1 107 ? 17.659 6.609 -17.365 1.00 93.75 107 TYR A O 1
ATOM 859 N N . PRO A 1 108 ? 16.114 6.831 -18.983 1.00 96.12 108 PRO A N 1
ATOM 860 C CA . PRO A 1 108 ? 16.116 8.284 -18.914 1.00 96.12 108 PRO A CA 1
ATOM 861 C C . PRO A 1 108 ? 15.605 8.774 -17.554 1.00 96.12 108 PRO A C 1
ATOM 863 O O . PRO A 1 108 ? 14.768 8.142 -16.908 1.00 96.12 108 PRO A O 1
ATOM 866 N N . VAL A 1 109 ? 16.098 9.937 -17.129 1.00 97.06 109 VAL A N 1
ATOM 867 C CA . VAL A 1 109 ? 15.608 10.621 -15.926 1.00 97.06 109 VAL A CA 1
ATOM 868 C C . VAL A 1 109 ? 14.200 11.142 -16.173 1.00 97.06 109 VAL A C 1
ATOM 870 O O . VAL A 1 109 ? 13.951 11.791 -17.188 1.00 97.06 109 VAL A O 1
ATOM 873 N N . PHE A 1 110 ? 13.296 10.917 -15.224 1.00 96.69 110 PHE A N 1
ATOM 874 C CA . PHE A 1 110 ? 11.959 11.486 -15.272 1.00 96.69 110 PHE A CA 1
ATOM 875 C C . PHE A 1 110 ? 11.995 13.000 -15.016 1.00 96.69 110 PHE A C 1
ATOM 877 O O . PHE A 1 110 ? 12.380 13.457 -13.937 1.00 96.69 110 PHE A O 1
ATOM 884 N N . THR A 1 111 ? 11.591 13.796 -16.008 1.00 95.88 111 THR A N 1
ATOM 885 C CA . THR A 1 111 ? 11.604 15.271 -15.933 1.00 95.88 111 THR A CA 1
ATOM 886 C C . THR A 1 111 ? 10.217 15.908 -15.930 1.00 95.88 111 THR A C 1
ATOM 888 O O . THR A 1 111 ? 10.101 17.102 -15.672 1.00 95.88 111 THR A O 1
ATOM 891 N N . GLU A 1 112 ? 9.162 15.139 -16.198 1.00 94.81 112 GLU A N 1
ATOM 892 C CA . GLU A 1 112 ? 7.781 15.631 -16.346 1.00 94.81 112 GLU A CA 1
ATOM 893 C C . GLU A 1 112 ? 6.970 15.533 -15.039 1.00 94.81 112 GLU A C 1
ATOM 895 O O . GLU A 1 112 ? 5.754 15.359 -15.036 1.00 94.81 112 GLU A O 1
ATOM 900 N N . TYR A 1 113 ? 7.643 15.620 -13.890 1.00 94.38 113 TYR A N 1
ATOM 901 C CA . TYR A 1 113 ? 6.991 15.519 -12.588 1.00 94.38 113 TYR A CA 1
ATOM 902 C C . TYR A 1 113 ? 6.217 16.796 -12.229 1.00 94.38 113 TYR A C 1
ATOM 904 O O . TYR A 1 113 ? 6.658 17.921 -12.478 1.00 94.38 113 TYR A O 1
ATOM 912 N N . HIS A 1 114 ? 5.088 16.632 -11.536 1.00 94.81 114 HIS A N 1
ATOM 913 C CA . HIS A 1 114 ? 4.286 17.743 -11.023 1.00 94.81 114 HIS A CA 1
ATOM 914 C C . HIS A 1 114 ? 4.170 17.675 -9.498 1.00 94.81 114 HIS A C 1
ATOM 916 O O . HIS A 1 114 ? 3.532 16.786 -8.952 1.00 94.81 114 HIS A O 1
ATOM 922 N N . ALA A 1 115 ? 4.755 18.647 -8.790 1.00 95.75 115 ALA A N 1
ATOM 923 C CA . ALA A 1 115 ? 4.751 18.693 -7.320 1.00 95.75 115 ALA A CA 1
ATOM 924 C C . ALA A 1 115 ? 3.754 19.705 -6.718 1.00 95.75 115 ALA A C 1
ATOM 926 O O . ALA A 1 115 ? 3.658 19.817 -5.497 1.00 95.75 115 ALA A O 1
ATOM 927 N N . GLY A 1 116 ? 3.007 20.453 -7.542 1.00 96.69 116 GLY A N 1
ATOM 928 C CA . GLY A 1 116 ? 2.115 21.527 -7.075 1.00 96.69 116 GLY A CA 1
ATOM 929 C C . GLY A 1 116 ? 1.096 21.056 -6.033 1.00 96.69 116 GLY A C 1
ATOM 930 O O . GLY A 1 116 ? 0.952 21.675 -4.981 1.00 96.69 116 GLY A O 1
ATOM 931 N N . TYR A 1 117 ? 0.502 19.882 -6.254 1.00 96.25 117 TYR A N 1
ATOM 932 C CA . TYR A 1 117 ? -0.468 19.296 -5.330 1.00 96.25 117 TYR A CA 1
ATOM 933 C C . TYR A 1 117 ? 0.124 18.972 -3.944 1.00 96.25 117 TYR A C 1
ATOM 935 O O . TYR A 1 117 ? -0.597 18.989 -2.944 1.00 96.25 117 TYR A O 1
ATOM 943 N N . LEU A 1 118 ? 1.432 18.698 -3.854 1.00 95.75 118 LEU A N 1
ATOM 944 C CA . LEU A 1 118 ? 2.132 18.481 -2.583 1.00 95.75 118 LEU A CA 1
ATOM 945 C C . LEU A 1 118 ? 2.298 19.801 -1.823 1.00 95.75 118 LEU A C 1
ATOM 947 O O . LEU A 1 118 ? 2.116 19.836 -0.606 1.00 95.75 118 LEU A O 1
ATOM 951 N N . ILE A 1 119 ? 2.582 20.891 -2.541 1.00 95.75 119 ILE A N 1
ATOM 952 C CA . ILE A 1 119 ? 2.679 22.242 -1.971 1.00 95.75 119 ILE A CA 1
ATOM 953 C C . ILE A 1 119 ? 1.313 22.686 -1.440 1.00 95.75 119 ILE A C 1
ATOM 955 O O . ILE A 1 119 ? 1.225 23.179 -0.315 1.00 95.75 119 ILE A O 1
ATOM 959 N N . ASP A 1 120 ? 0.240 22.460 -2.200 1.00 95.94 120 ASP A N 1
ATOM 960 C CA . ASP A 1 120 ? -1.122 22.760 -1.747 1.00 95.94 120 ASP A CA 1
ATOM 961 C C . ASP A 1 120 ? -1.469 21.973 -0.480 1.00 95.94 120 ASP A C 1
ATOM 963 O O . ASP A 1 120 ? -2.018 22.530 0.475 1.00 95.94 120 ASP A O 1
ATOM 967 N N . ARG A 1 121 ? -1.045 20.705 -0.400 1.00 91.62 121 ARG A N 1
ATOM 968 C CA . ARG A 1 121 ? -1.223 19.892 0.809 1.00 91.62 121 ARG A CA 1
ATOM 969 C C . ARG A 1 121 ? -0.532 20.499 2.022 1.00 91.62 121 ARG A C 1
ATOM 971 O O . ARG A 1 121 ? -1.141 20.598 3.083 1.00 91.62 121 ARG A O 1
ATOM 978 N N . LEU A 1 122 ? 0.722 20.925 1.867 1.00 91.38 122 LEU A N 1
ATOM 979 C CA . LEU A 1 122 ? 1.496 21.558 2.939 1.00 91.38 122 LEU A CA 1
ATOM 980 C C . LEU A 1 122 ? 0.864 22.868 3.422 1.00 91.38 122 LEU A C 1
ATOM 982 O O . LEU A 1 122 ? 0.982 23.214 4.594 1.00 91.38 122 LEU A O 1
ATOM 986 N N . ARG A 1 123 ? 0.161 23.583 2.540 1.00 93.81 123 ARG A N 1
ATOM 987 C CA . ARG A 1 123 ? -0.552 24.826 2.867 1.00 93.81 123 ARG A CA 1
ATOM 988 C C . ARG A 1 123 ? -1.938 24.600 3.484 1.00 93.81 123 ARG A C 1
ATOM 990 O O . ARG A 1 123 ? -2.604 25.576 3.817 1.00 93.81 123 ARG A O 1
ATOM 997 N N . GLY A 1 124 ? -2.383 23.348 3.620 1.00 89.19 124 GLY A N 1
ATOM 998 C CA . GLY A 1 124 ? -3.719 23.001 4.118 1.00 89.19 124 GLY A CA 1
ATOM 999 C C . GLY A 1 124 ? -4.835 23.114 3.071 1.00 89.19 124 GLY A C 1
ATOM 1000 O O . GLY A 1 124 ? -6.013 23.017 3.407 1.00 89.19 124 GLY A O 1
ATOM 1001 N N . ALA A 1 125 ? -4.488 23.291 1.795 1.00 92.12 125 ALA A N 1
ATOM 1002 C CA . ALA A 1 125 ? -5.416 23.385 0.673 1.00 92.12 125 ALA A CA 1
ATOM 1003 C C . ALA A 1 125 ? -5.847 21.986 0.179 1.00 92.12 125 ALA A C 1
ATOM 1005 O O . ALA A 1 125 ? -5.562 21.572 -0.943 1.00 92.12 125 ALA A O 1
ATOM 1006 N N . GLN A 1 126 ? -6.535 21.232 1.041 1.00 87.75 126 GLN A N 1
ATOM 1007 C CA . GLN A 1 126 ? -6.806 19.801 0.839 1.00 87.75 126 GLN A CA 1
ATOM 1008 C C . GLN A 1 126 ? -7.574 19.488 -0.460 1.00 87.75 126 GLN A C 1
ATOM 1010 O O . GLN A 1 126 ? -7.220 18.543 -1.158 1.00 87.75 126 GLN A O 1
ATOM 1015 N N . ALA A 1 127 ? -8.603 20.274 -0.795 1.00 88.62 127 ALA A N 1
ATOM 1016 C CA . ALA A 1 127 ? -9.402 20.057 -2.005 1.00 88.62 127 ALA A CA 1
ATOM 1017 C C . ALA A 1 127 ? -8.578 20.289 -3.284 1.00 88.62 127 ALA A C 1
ATOM 1019 O O . ALA A 1 127 ? -8.546 19.436 -4.160 1.00 88.62 127 ALA A O 1
ATOM 1020 N N . GLN A 1 128 ? -7.825 21.392 -3.336 1.00 94.38 128 GLN A N 1
ATOM 1021 C CA . GLN A 1 128 ? -6.947 21.728 -4.466 1.00 94.38 128 GLN A CA 1
ATOM 1022 C C . GLN A 1 128 ? -5.820 20.701 -4.625 1.00 94.38 128 GLN A C 1
ATOM 1024 O O . GLN A 1 128 ? -5.520 20.267 -5.733 1.00 94.38 128 GLN A O 1
ATOM 1029 N N . SER A 1 129 ? -5.249 20.253 -3.503 1.00 93.81 129 SER A N 1
ATOM 1030 C CA . SER A 1 129 ? -4.271 19.166 -3.477 1.00 93.81 129 SER A CA 1
ATOM 1031 C C . SER A 1 129 ? -4.845 17.865 -4.043 1.00 93.81 129 SER A C 1
ATOM 1033 O O . SER A 1 129 ? -4.177 17.184 -4.815 1.00 93.81 129 SER A O 1
ATOM 1035 N N . TYR A 1 130 ? -6.085 17.515 -3.696 1.00 91.50 130 TYR A N 1
ATOM 1036 C CA . TYR A 1 130 ? -6.726 16.315 -4.226 1.00 91.50 130 TYR A CA 1
ATOM 1037 C C . TYR A 1 130 ? -6.968 16.415 -5.736 1.00 91.50 130 TYR A C 1
ATOM 1039 O O . TYR A 1 130 ? -6.570 15.512 -6.470 1.00 91.50 130 TYR A O 1
ATOM 1047 N N . ASP A 1 131 ? -7.536 17.526 -6.208 1.00 94.56 131 ASP A N 1
ATOM 1048 C CA . ASP A 1 131 ? -7.796 17.743 -7.635 1.00 94.56 131 ASP A CA 1
ATOM 1049 C C . ASP A 1 131 ? -6.492 17.722 -8.450 1.00 94.56 131 ASP A C 1
ATOM 1051 O O . ASP A 1 131 ? -6.409 17.073 -9.494 1.00 94.56 131 ASP A O 1
ATOM 1055 N N . GLY A 1 132 ? -5.440 18.370 -7.937 1.00 96.31 132 GLY A N 1
ATOM 1056 C CA . GLY A 1 132 ? -4.113 18.364 -8.550 1.00 96.31 132 GLY A CA 1
ATOM 1057 C C . GLY A 1 132 ? -3.462 16.978 -8.567 1.00 96.31 132 GLY A C 1
ATOM 1058 O O . GLY A 1 132 ? -2.836 16.616 -9.560 1.00 96.31 132 GLY A O 1
ATOM 1059 N N . PHE A 1 133 ? -3.633 16.184 -7.504 1.00 94.56 133 PHE A N 1
ATOM 1060 C CA . PHE A 1 133 ? -3.167 14.796 -7.461 1.00 94.56 133 PHE A CA 1
ATOM 1061 C C . PHE A 1 133 ? -3.878 13.936 -8.513 1.00 94.56 133 PHE A C 1
ATOM 1063 O O . PHE A 1 133 ? -3.213 13.220 -9.254 1.00 94.56 133 PHE A O 1
ATOM 1070 N N . VAL A 1 134 ? -5.208 14.036 -8.623 1.00 94.00 134 VAL A N 1
ATOM 1071 C CA . VAL A 1 134 ? -5.994 13.281 -9.617 1.00 94.00 134 VAL A CA 1
ATOM 1072 C C . VAL A 1 134 ? -5.593 13.658 -11.042 1.00 94.00 134 VAL A C 1
ATOM 1074 O O . VAL A 1 134 ? -5.416 12.772 -11.875 1.00 94.00 134 VAL A O 1
ATOM 1077 N N . ALA A 1 135 ? -5.418 14.952 -11.323 1.00 95.75 135 ALA A N 1
ATOM 1078 C CA . ALA A 1 135 ? -4.966 15.416 -12.632 1.00 95.75 135 ALA A CA 1
ATOM 1079 C C . ALA A 1 135 ? -3.565 14.887 -12.972 1.00 95.75 135 ALA A C 1
ATOM 1081 O O . ALA A 1 135 ? -3.331 14.464 -14.098 1.00 95.75 135 ALA A O 1
ATOM 1082 N N . TYR A 1 136 ? -2.651 14.866 -11.998 1.00 95.69 136 TYR A N 1
ATOM 1083 C CA . TYR A 1 136 ? -1.306 14.334 -12.196 1.00 95.69 136 TYR A CA 1
ATOM 1084 C C . TYR A 1 136 ? -1.285 12.812 -12.384 1.00 95.69 136 TYR A C 1
ATOM 1086 O O . TYR A 1 136 ? -0.572 12.324 -13.250 1.00 95.69 136 TYR A O 1
ATOM 1094 N N . GLU A 1 137 ? -2.105 12.044 -11.658 1.00 92.25 137 GLU A N 1
ATOM 1095 C CA . GLU A 1 137 ? -2.209 10.590 -11.879 1.00 92.25 137 GLU A CA 1
ATOM 1096 C C . GLU A 1 137 ? -2.585 10.247 -13.330 1.00 92.25 137 GLU A C 1
ATOM 1098 O O . GLU A 1 137 ? -2.118 9.245 -13.863 1.00 92.25 137 GLU A O 1
ATOM 1103 N N . GLN A 1 138 ? -3.386 11.090 -13.992 1.00 92.25 138 GLN A N 1
ATOM 1104 C CA . GLN A 1 138 ? -3.791 10.894 -15.389 1.00 92.25 138 GLN A CA 1
ATOM 1105 C C . GLN A 1 138 ? -2.663 11.139 -16.400 1.00 92.25 138 GLN A C 1
ATOM 1107 O O . GLN A 1 138 ? -2.785 10.703 -17.544 1.00 92.25 138 GLN A O 1
ATOM 1112 N N . THR A 1 139 ? -1.585 11.831 -16.017 1.00 91.75 139 THR A N 1
ATOM 1113 C CA . THR A 1 139 ? -0.443 12.085 -16.912 1.00 91.75 139 THR A CA 1
ATOM 1114 C C . THR A 1 139 ? 0.581 10.954 -16.891 1.00 91.75 139 THR A C 1
ATOM 1116 O O . THR A 1 139 ? 1.497 10.952 -17.708 1.00 91.75 139 THR A O 1
ATOM 1119 N N . LEU A 1 140 ? 0.472 10.013 -15.951 1.00 90.06 140 LEU A N 1
ATOM 1120 C CA . LEU A 1 140 ? 1.467 8.964 -15.764 1.00 90.06 140 LEU A CA 1
ATOM 1121 C C . LEU A 1 140 ? 1.252 7.811 -16.746 1.00 90.06 140 LEU A C 1
ATOM 1123 O O . LEU A 1 140 ? 0.146 7.296 -16.909 1.00 90.06 140 LEU A O 1
ATOM 1127 N N . GLY A 1 141 ? 2.344 7.404 -17.389 1.00 89.31 141 GLY A N 1
ATOM 1128 C CA . GLY A 1 141 ? 2.399 6.239 -18.267 1.00 89.31 141 GLY A CA 1
ATOM 1129 C C . GLY A 1 141 ? 3.004 5.008 -17.589 1.00 89.31 141 GLY A C 1
ATOM 1130 O O . GLY A 1 141 ? 3.299 5.007 -16.395 1.00 89.31 141 GLY A O 1
ATOM 1131 N N . SER A 1 142 ? 3.209 3.958 -18.383 1.00 90.12 142 SER A N 1
ATOM 1132 C CA . SER A 1 142 ? 3.894 2.720 -17.984 1.00 90.12 142 SER A CA 1
ATOM 1133 C C . SER A 1 142 ? 5.370 2.681 -18.376 1.00 90.12 142 SER A C 1
ATOM 1135 O O . SER A 1 142 ? 6.040 1.688 -18.104 1.00 90.12 142 SER A O 1
ATOM 1137 N N . GLU A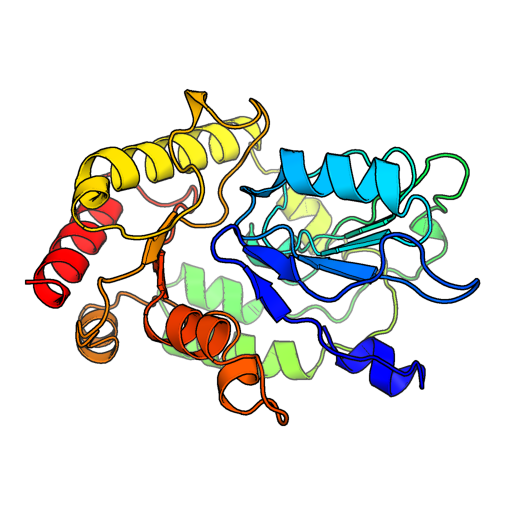 1 143 ? 5.855 3.706 -19.076 1.00 90.62 143 GLU A N 1
ATOM 1138 C CA . GLU A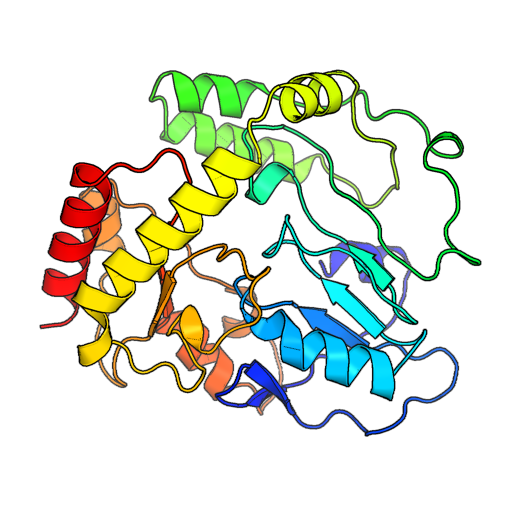 1 143 ? 7.239 3.763 -19.534 1.00 90.62 143 GLU A CA 1
ATOM 1139 C C . GLU A 1 143 ? 8.188 3.821 -18.327 1.00 90.62 143 GLU A C 1
ATOM 1141 O O . GLU A 1 143 ? 7.951 4.600 -17.395 1.00 90.62 143 GLU A O 1
ATOM 1146 N N . PRO A 1 144 ? 9.247 2.997 -18.302 1.00 91.06 144 PRO A N 1
ATOM 1147 C CA . PRO A 1 144 ? 10.182 2.978 -17.193 1.00 91.06 144 PRO A CA 1
ATOM 1148 C C . PRO A 1 144 ? 11.125 4.183 -17.254 1.00 91.06 144 PRO A C 1
ATOM 1150 O O . PRO A 1 144 ? 11.773 4.451 -18.266 1.00 91.06 144 PRO A O 1
ATOM 1153 N N . PHE A 1 145 ? 11.245 4.880 -16.126 1.00 94.50 145 PHE A N 1
ATOM 1154 C CA . PHE A 1 145 ? 12.169 5.994 -15.946 1.00 94.50 145 PHE A CA 1
ATOM 1155 C C . PHE A 1 145 ? 12.984 5.818 -14.674 1.00 94.50 145 PHE A C 1
ATOM 1157 O O . PHE A 1 145 ? 12.522 5.247 -13.682 1.00 94.50 145 PHE A O 1
ATOM 1164 N N . ARG A 1 146 ? 14.174 6.418 -14.670 1.00 95.88 146 ARG A N 1
ATOM 1165 C CA . ARG A 1 146 ? 14.867 6.721 -13.424 1.00 95.88 146 ARG A CA 1
ATOM 1166 C C . ARG A 1 146 ? 14.127 7.848 -12.703 1.00 95.88 146 ARG A C 1
ATOM 1168 O O . ARG A 1 146 ? 13.643 8.783 -13.340 1.00 95.88 146 ARG A O 1
ATOM 1175 N N . ILE A 1 147 ? 14.078 7.769 -11.375 1.00 96.12 147 ILE A N 1
ATOM 1176 C CA . ILE A 1 147 ? 13.513 8.814 -10.511 1.00 96.12 147 ILE A CA 1
ATOM 1177 C C . ILE A 1 147 ? 14.069 10.204 -10.862 1.00 96.12 147 ILE A C 1
ATOM 1179 O O . ILE A 1 147 ? 15.235 10.343 -11.245 1.00 96.12 147 ILE A O 1
ATOM 1183 N N . SER A 1 148 ? 13.241 11.235 -10.710 1.00 97.31 148 SER A N 1
ATOM 1184 C CA . SER A 1 148 ? 13.653 12.623 -10.872 1.00 97.31 148 SER A CA 1
ATOM 1185 C C . SER A 1 148 ? 14.690 13.033 -9.823 1.00 97.31 148 SER A C 1
ATOM 1187 O O . SER A 1 148 ? 14.653 12.603 -8.666 1.00 97.31 148 SER A O 1
ATOM 1189 N N . GLU A 1 149 ? 15.583 13.950 -10.199 1.00 97.38 149 GLU A N 1
ATOM 1190 C CA . GLU A 1 149 ? 16.564 14.534 -9.271 1.00 97.38 149 GLU A CA 1
ATOM 1191 C C . GLU A 1 149 ? 15.877 15.260 -8.098 1.00 97.38 149 GLU A C 1
ATOM 1193 O O . GLU A 1 149 ? 16.397 15.302 -6.982 1.00 97.38 149 GLU A O 1
ATOM 1198 N N . PHE A 1 150 ? 14.671 15.794 -8.326 1.00 97.44 150 PHE A N 1
ATOM 1199 C CA . PHE A 1 150 ? 13.862 16.430 -7.290 1.00 97.44 150 PHE A CA 1
ATOM 1200 C C . PHE A 1 150 ? 13.421 15.427 -6.221 1.00 97.44 150 PHE A C 1
ATOM 1202 O O . PHE A 1 150 ? 13.683 15.634 -5.035 1.00 97.44 150 PHE A O 1
ATOM 1209 N N . SER A 1 151 ? 12.797 14.319 -6.627 1.00 97.81 151 SER A N 1
ATOM 1210 C CA . SER A 1 151 ? 12.359 13.280 -5.692 1.00 97.81 151 SER A CA 1
ATOM 1211 C C . SER A 1 151 ? 13.547 12.592 -5.020 1.00 97.81 151 SER A C 1
ATOM 1213 O O . SER A 1 151 ? 13.509 12.379 -3.809 1.00 97.81 151 SER A O 1
ATOM 1215 N N . ALA A 1 152 ? 14.635 12.331 -5.754 1.00 97.38 152 ALA A N 1
ATOM 1216 C CA . ALA A 1 152 ? 15.871 11.794 -5.182 1.00 97.38 152 ALA A CA 1
ATOM 1217 C C . ALA A 1 152 ? 16.457 12.712 -4.093 1.00 97.38 152 ALA A C 1
ATOM 1219 O O . ALA A 1 152 ? 16.840 12.239 -3.021 1.00 97.38 152 ALA A O 1
ATOM 1220 N N . SER A 1 153 ? 16.473 14.030 -4.325 1.00 97.81 153 SER A N 1
ATOM 1221 C CA . SER A 1 153 ? 16.946 15.014 -3.345 1.00 97.81 153 SER A CA 1
ATOM 1222 C C . SER A 1 153 ? 16.060 15.088 -2.100 1.00 97.81 153 SER A C 1
ATOM 1224 O O . SER A 1 153 ? 16.578 15.235 -0.995 1.00 97.81 153 SER A O 1
ATOM 1226 N N . LEU A 1 154 ? 14.737 14.977 -2.240 1.00 97.12 154 LEU A N 1
ATOM 1227 C CA . LEU A 1 154 ? 13.834 14.958 -1.085 1.00 97.12 154 LEU A CA 1
ATOM 1228 C C . LEU A 1 154 ? 13.997 13.677 -0.261 1.00 97.12 154 LEU A C 1
ATOM 1230 O O . LEU A 1 154 ? 14.081 13.738 0.964 1.00 97.12 154 LEU A O 1
ATOM 1234 N N . LEU A 1 155 ? 14.079 12.525 -0.928 1.00 97.50 155 LEU A N 1
ATOM 1235 C CA . LEU A 1 155 ? 14.246 11.229 -0.271 1.00 97.50 155 LEU A CA 1
ATOM 1236 C C . LEU A 1 155 ? 15.593 11.109 0.451 1.00 97.50 155 LEU A C 1
ATOM 1238 O O . LEU A 1 155 ? 15.661 10.449 1.486 1.00 97.50 155 LEU A O 1
ATOM 1242 N N . SER A 1 156 ? 16.656 11.757 -0.033 1.00 97.44 156 SER A N 1
ATOM 1243 C CA . SER A 1 156 ? 17.967 11.723 0.635 1.00 97.44 156 SER A CA 1
ATOM 1244 C C . SER A 1 156 ? 18.015 12.500 1.956 1.00 97.44 156 SER A C 1
ATOM 1246 O O . SER A 1 156 ? 18.953 12.330 2.730 1.00 97.44 156 SER A O 1
ATOM 1248 N N . GLN A 1 157 ? 17.004 13.326 2.238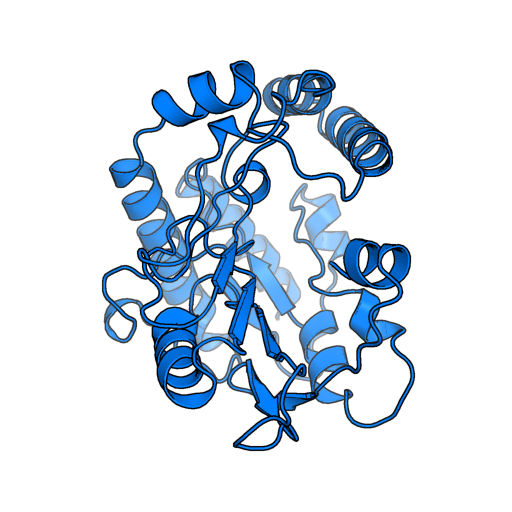 1.00 97.06 157 GLN A N 1
ATOM 1249 C CA . GLN A 1 157 ? 16.899 14.129 3.462 1.00 97.06 157 GLN A CA 1
ATOM 1250 C C . GLN A 1 157 ? 16.016 13.477 4.537 1.00 97.06 157 GLN A C 1
ATOM 1252 O O . GLN A 1 157 ? 15.845 14.038 5.619 1.00 97.06 157 GLN A O 1
ATOM 1257 N N . VAL A 1 158 ? 15.421 12.319 4.245 1.00 97.25 158 VAL A N 1
ATOM 1258 C CA . VAL A 1 158 ? 14.520 11.626 5.168 1.00 97.25 158 VAL A CA 1
ATOM 1259 C C . VAL A 1 158 ? 15.321 10.901 6.248 1.00 97.25 158 VAL A C 1
ATOM 1261 O O . VAL A 1 158 ? 16.202 10.096 5.958 1.00 97.25 158 VAL A O 1
ATOM 1264 N N . ASP A 1 159 ? 14.949 11.126 7.506 1.00 97.81 159 ASP A N 1
ATOM 1265 C CA . ASP A 1 159 ? 15.372 10.281 8.623 1.00 97.81 159 ASP A CA 1
ATOM 1266 C C . ASP A 1 159 ? 14.519 9.001 8.648 1.00 97.81 159 ASP A C 1
ATOM 1268 O O . ASP A 1 159 ? 13.444 8.947 9.254 1.00 97.81 159 ASP A O 1
ATOM 1272 N N . TYR A 1 160 ? 14.967 7.981 7.913 1.00 97.38 160 TYR A N 1
ATOM 1273 C CA . TYR A 1 160 ? 14.222 6.731 7.751 1.00 97.38 160 TYR A CA 1
ATOM 1274 C C . TYR A 1 160 ? 14.029 5.982 9.073 1.00 97.38 160 TYR A C 1
ATOM 1276 O O . TYR A 1 160 ? 12.946 5.446 9.303 1.00 97.38 160 TYR A O 1
ATOM 1284 N N . GLU A 1 161 ? 15.012 6.006 9.974 1.00 97.25 161 GLU A N 1
ATOM 1285 C CA . GLU A 1 161 ? 14.916 5.356 11.286 1.00 97.25 161 GLU A CA 1
ATOM 1286 C C . GLU A 1 161 ? 13.820 5.999 12.144 1.00 97.25 161 GLU A C 1
ATOM 1288 O O . GLU A 1 161 ? 12.969 5.306 12.714 1.00 97.25 161 GLU A O 1
ATOM 1293 N N . ALA A 1 162 ? 13.764 7.336 12.175 1.00 97.81 162 ALA A N 1
ATOM 1294 C CA . ALA A 1 162 ? 12.700 8.051 12.873 1.00 97.81 162 ALA A CA 1
ATOM 1295 C C . ALA A 1 162 ? 11.313 7.755 12.273 1.00 97.81 162 ALA A C 1
ATOM 1297 O O . ALA A 1 162 ? 10.334 7.590 13.012 1.00 97.81 162 ALA A O 1
ATOM 1298 N N . VAL A 1 163 ? 11.218 7.652 10.943 1.00 98.00 163 VAL A N 1
ATOM 1299 C CA . VAL A 1 163 ? 9.973 7.304 10.239 1.00 98.00 163 VAL A CA 1
ATOM 1300 C C . VAL A 1 163 ? 9.508 5.893 10.599 1.00 98.00 163 VAL A C 1
ATOM 1302 O O . VAL A 1 163 ? 8.334 5.713 10.943 1.00 98.00 163 VAL A O 1
ATOM 1305 N N . ILE A 1 164 ? 10.409 4.908 10.554 1.00 97.62 164 ILE A N 1
ATOM 1306 C CA . ILE A 1 164 ? 10.135 3.509 10.912 1.00 97.62 164 ILE A CA 1
ATOM 1307 C C . ILE A 1 164 ? 9.636 3.428 12.355 1.00 97.62 164 ILE A C 1
ATOM 1309 O O . ILE A 1 164 ? 8.550 2.895 12.616 1.00 97.62 164 ILE A O 1
ATOM 1313 N N . ALA A 1 165 ? 10.383 4.019 13.292 1.00 97.06 165 ALA A N 1
ATOM 1314 C CA . ALA A 1 165 ? 10.042 4.015 14.710 1.00 97.06 165 ALA A CA 1
ATOM 1315 C C . ALA A 1 165 ? 8.669 4.649 14.970 1.00 97.06 165 ALA A C 1
ATOM 1317 O O . ALA A 1 165 ? 7.858 4.105 15.731 1.00 97.06 165 ALA A O 1
ATOM 1318 N N . ARG A 1 166 ? 8.366 5.776 14.310 1.00 97.94 166 ARG A N 1
ATOM 1319 C CA . ARG A 1 166 ? 7.073 6.448 14.459 1.00 97.94 166 ARG A CA 1
ATOM 1320 C C . ARG A 1 166 ? 5.923 5.617 13.902 1.00 97.94 166 ARG A C 1
ATOM 1322 O O . ARG A 1 166 ? 4.917 5.479 14.592 1.00 97.94 166 ARG A O 1
ATOM 1329 N N . ARG A 1 167 ? 6.063 5.041 12.704 1.00 97.88 167 ARG A N 1
ATOM 1330 C CA . ARG A 1 167 ? 5.020 4.194 12.096 1.00 97.88 167 ARG A CA 1
ATOM 1331 C C . ARG A 1 167 ? 4.685 2.998 12.981 1.00 97.88 167 ARG A C 1
ATOM 1333 O O . ARG A 1 167 ? 3.514 2.762 13.271 1.00 97.88 167 ARG A O 1
ATOM 1340 N N . ARG A 1 168 ? 5.709 2.305 13.488 1.00 97.94 168 ARG A N 1
ATOM 1341 C CA . ARG A 1 168 ? 5.551 1.179 14.424 1.00 97.94 168 ARG A CA 1
ATOM 1342 C C . ARG A 1 168 ? 4.879 1.613 15.731 1.00 97.94 168 ARG A C 1
ATOM 1344 O O . ARG A 1 168 ? 3.958 0.948 16.195 1.00 97.94 168 ARG A O 1
ATOM 1351 N N . THR A 1 169 ? 5.267 2.765 16.281 1.00 97.81 169 THR A N 1
ATOM 1352 C CA . THR A 1 169 ? 4.644 3.333 17.492 1.00 97.81 169 THR A CA 1
ATOM 1353 C C . THR A 1 169 ? 3.164 3.662 17.272 1.00 97.81 169 THR A C 1
ATOM 1355 O O . THR A 1 169 ? 2.322 3.307 18.096 1.00 97.81 169 THR A O 1
ATOM 1358 N N . ASN A 1 170 ? 2.832 4.309 16.153 1.00 98.56 170 ASN A N 1
ATOM 1359 C CA . ASN A 1 170 ? 1.461 4.689 15.813 1.00 98.56 170 ASN A CA 1
ATOM 1360 C C . ASN A 1 170 ? 0.581 3.448 15.593 1.00 98.56 170 ASN A C 1
ATOM 1362 O O . ASN A 1 170 ? -0.540 3.385 16.097 1.00 98.56 170 ASN A O 1
ATOM 1366 N N . PHE A 1 171 ? 1.109 2.439 14.898 1.00 98.50 171 PHE A N 1
ATOM 1367 C CA . PHE A 1 171 ? 0.430 1.166 14.674 1.00 98.50 171 PHE A CA 1
ATOM 1368 C C . PHE A 1 171 ? 0.162 0.410 15.983 1.00 98.50 171 PHE A C 1
ATOM 1370 O O . PHE A 1 171 ? -0.981 0.041 16.249 1.00 98.50 171 PHE A O 1
ATOM 1377 N N . ALA A 1 172 ? 1.178 0.249 16.840 1.00 98.19 172 ALA A N 1
ATOM 1378 C CA . ALA A 1 172 ? 1.021 -0.390 18.148 1.00 98.19 172 ALA A CA 1
ATOM 1379 C C . ALA A 1 172 ? 0.003 0.352 19.026 1.00 98.19 172 ALA A C 1
ATOM 1381 O O . ALA A 1 172 ? -0.775 -0.269 19.752 1.00 98.19 172 ALA A O 1
ATOM 1382 N N . TYR A 1 173 ? -0.030 1.686 18.934 1.00 98.50 173 TYR A N 1
ATOM 1383 C CA . TYR A 1 173 ? -1.010 2.480 19.659 1.00 98.50 173 TYR A CA 1
ATOM 1384 C C . TYR A 1 173 ? -2.444 2.221 19.181 1.00 98.50 173 TYR A C 1
ATOM 1386 O O . TYR A 1 173 ? -3.316 1.970 20.014 1.00 98.50 173 TYR A O 1
ATOM 1394 N N . TYR A 1 174 ? -2.696 2.208 17.867 1.00 98.38 174 TYR A N 1
ATOM 1395 C CA . TYR A 1 174 ? -4.007 1.804 17.350 1.00 98.38 174 TYR A CA 1
ATOM 1396 C C . TYR A 1 174 ? -4.379 0.395 17.790 1.00 98.38 174 TYR A C 1
ATOM 1398 O O . TYR A 1 174 ? -5.508 0.191 18.233 1.00 98.38 174 TYR A O 1
ATOM 1406 N N . HIS A 1 175 ? -3.439 -0.551 17.720 1.00 98.00 175 HIS A N 1
ATOM 1407 C CA . HIS A 1 175 ? -3.701 -1.927 18.117 1.00 98.00 175 HIS A CA 1
ATOM 1408 C C . HIS A 1 175 ? -4.151 -2.015 19.578 1.00 98.00 175 HIS A C 1
ATOM 1410 O O . HIS A 1 175 ? -5.236 -2.521 19.863 1.00 98.00 175 HIS A O 1
ATOM 1416 N N . ALA A 1 176 ? -3.406 -1.391 20.495 1.00 97.75 176 ALA A N 1
ATOM 1417 C CA . ALA A 1 176 ? -3.757 -1.344 21.912 1.00 97.75 176 ALA A CA 1
ATOM 1418 C C . ALA A 1 176 ? -5.144 -0.731 22.182 1.00 97.75 176 ALA A C 1
ATOM 1420 O O . ALA A 1 176 ? -5.791 -1.085 23.166 1.00 97.75 176 ALA A O 1
ATOM 1421 N N . GLN A 1 177 ? -5.603 0.194 21.334 1.00 97.69 177 GLN A N 1
ATOM 1422 C CA . GLN A 1 177 ? -6.880 0.889 21.508 1.00 97.69 177 GLN A CA 1
ATOM 1423 C C . GLN A 1 177 ? -8.053 0.240 20.771 1.00 97.69 177 GLN A C 1
ATOM 1425 O O . GLN A 1 177 ? -9.197 0.479 21.156 1.00 97.69 177 GLN A O 1
ATOM 1430 N N . LEU A 1 178 ? -7.813 -0.522 19.705 1.00 96.31 178 LEU A N 1
ATOM 1431 C CA . LEU A 1 178 ? -8.861 -0.965 18.779 1.00 96.31 178 LEU A CA 1
ATOM 1432 C C . LEU A 1 178 ? -8.914 -2.481 18.584 1.00 96.31 178 LEU A C 1
ATOM 1434 O O . LEU A 1 178 ? -9.836 -2.939 17.917 1.00 96.31 178 LEU A O 1
ATOM 1438 N N . LYS A 1 179 ? -7.981 -3.262 19.144 1.00 95.94 179 LYS A N 1
ATOM 1439 C CA . LYS A 1 179 ? -7.922 -4.717 18.920 1.00 95.94 179 LYS A CA 1
ATOM 1440 C C . LYS A 1 179 ? -9.223 -5.455 19.239 1.00 95.94 179 LYS A C 1
ATOM 1442 O O . LYS A 1 179 ? -9.628 -6.298 18.459 1.00 95.94 179 LYS A O 1
ATOM 1447 N N . GLU A 1 180 ? -9.931 -5.065 20.300 1.00 93.88 180 GLU A N 1
ATOM 1448 C CA . GLU A 1 180 ? -11.206 -5.693 20.694 1.00 93.88 180 GLU A CA 1
ATOM 1449 C C . GLU A 1 180 ? -12.341 -5.453 19.682 1.00 93.88 180 GLU A C 1
ATOM 1451 O O . GLU A 1 180 ? -13.347 -6.154 19.693 1.00 93.88 180 GLU A O 1
ATOM 1456 N N . LEU A 1 181 ? -12.202 -4.439 18.821 1.00 92.69 181 LEU A N 1
ATOM 1457 C CA . LEU A 1 181 ? -13.155 -4.115 17.756 1.00 92.69 181 LEU A CA 1
ATOM 1458 C C . LEU A 1 181 ? -12.701 -4.642 16.390 1.00 92.69 181 LEU A C 1
ATOM 1460 O O . LEU A 1 181 ? -13.436 -4.498 15.415 1.00 92.69 181 LEU A O 1
ATOM 1464 N N . ASN A 1 182 ? -11.478 -5.168 16.296 1.00 95.69 182 ASN A N 1
ATOM 1465 C CA . ASN A 1 182 ? -10.853 -5.515 15.033 1.00 95.69 182 ASN A CA 1
ATOM 1466 C C . ASN A 1 182 ? -11.011 -7.006 14.744 1.00 95.69 182 ASN A C 1
ATOM 1468 O O . ASN A 1 182 ? -10.548 -7.835 15.520 1.00 95.69 182 ASN A O 1
ATOM 1472 N N . THR A 1 183 ? -11.629 -7.342 13.612 1.00 95.50 183 THR A N 1
ATOM 1473 C CA . THR A 1 183 ? -11.919 -8.734 13.241 1.00 95.50 183 THR A CA 1
ATOM 1474 C C . THR A 1 183 ? -11.023 -9.269 12.124 1.00 95.50 183 THR A C 1
ATOM 1476 O O . THR A 1 183 ? -11.407 -10.221 11.449 1.00 95.50 183 THR A O 1
ATOM 1479 N N . VAL A 1 184 ? -9.861 -8.657 11.866 1.00 95.94 184 VAL A N 1
ATOM 1480 C CA . VAL A 1 184 ? -8.885 -9.245 10.932 1.00 95.94 184 VAL A CA 1
ATOM 1481 C C . VAL A 1 184 ? -8.396 -10.601 11.449 1.00 95.94 184 VAL A C 1
ATOM 1483 O O . VAL A 1 184 ? -8.214 -10.780 12.651 1.00 95.94 184 VAL A O 1
ATOM 1486 N N . ALA A 1 185 ? -8.170 -11.551 10.540 1.00 95.19 185 ALA A N 1
ATOM 1487 C CA . ALA A 1 185 ? -7.767 -12.915 10.893 1.00 95.19 185 ALA A CA 1
ATOM 1488 C C . ALA A 1 185 ? -6.243 -13.146 10.866 1.00 95.19 185 ALA A C 1
ATOM 1490 O O . ALA A 1 185 ? -5.787 -14.248 11.163 1.00 95.19 185 ALA A O 1
ATOM 1491 N N . PHE A 1 186 ? -5.454 -12.135 10.496 1.00 94.69 186 PHE A N 1
ATOM 1492 C CA . PHE A 1 186 ? -3.990 -12.185 10.442 1.00 94.69 186 PHE A CA 1
ATOM 1493 C C . PHE A 1 186 ? -3.360 -11.380 11.596 1.00 94.69 186 PHE A C 1
ATOM 1495 O O . PHE A 1 186 ? -3.997 -10.458 12.118 1.00 94.69 186 PHE A O 1
ATOM 1502 N N . PRO A 1 187 ? -2.122 -11.710 12.014 1.00 93.88 187 PRO A N 1
ATOM 1503 C CA . PRO A 1 187 ? -1.492 -11.103 13.183 1.00 93.88 187 PRO A CA 1
ATOM 1504 C C . PRO A 1 187 ? -1.258 -9.598 13.014 1.00 93.88 187 PRO A C 1
ATOM 1506 O O . PRO A 1 187 ? -0.813 -9.127 11.967 1.00 93.88 187 PRO A O 1
ATOM 1509 N N . LEU A 1 188 ? -1.533 -8.847 14.083 1.00 96.31 188 LEU A N 1
ATOM 1510 C CA . LEU A 1 188 ? -1.269 -7.406 14.195 1.00 96.31 188 LEU A CA 1
ATOM 1511 C C . LEU A 1 188 ? -0.386 -7.054 15.399 1.00 96.31 188 LEU A C 1
ATOM 1513 O O . LEU A 1 188 ? -0.079 -5.884 15.620 1.00 96.31 188 LEU A O 1
ATOM 1517 N N . GLU A 1 189 ? 0.023 -8.029 16.203 1.00 94.25 189 GLU A N 1
ATOM 1518 C CA . GLU A 1 189 ? 0.941 -7.775 17.306 1.00 94.25 189 GLU A CA 1
ATOM 1519 C C . GLU A 1 189 ? 2.357 -7.664 16.727 1.00 94.25 189 GLU A C 1
ATOM 1521 O O . GLU A 1 189 ? 2.943 -8.647 16.289 1.00 94.25 189 GLU A O 1
ATOM 1526 N N . LEU A 1 190 ? 2.928 -6.452 16.705 1.00 89.00 190 LEU A N 1
ATOM 1527 C CA . LEU A 1 190 ? 4.268 -6.222 16.137 1.00 89.00 190 LEU A CA 1
ATOM 1528 C C . LEU A 1 190 ? 5.365 -7.162 16.676 1.00 89.00 190 LEU A C 1
ATOM 1530 O O . LEU A 1 190 ? 6.265 -7.473 15.900 1.00 89.00 190 LEU A O 1
ATOM 1534 N N . PRO A 1 191 ? 5.357 -7.596 17.956 1.00 89.94 191 PRO A N 1
ATOM 1535 C CA . PRO A 1 191 ? 6.324 -8.580 18.445 1.00 89.94 191 PRO A CA 1
ATOM 1536 C C . PRO A 1 191 ? 6.210 -9.971 17.802 1.00 89.94 191 PRO A C 1
ATOM 1538 O O . PRO A 1 191 ? 7.167 -10.734 17.876 1.00 89.94 191 PRO A O 1
ATOM 1541 N N . GLU A 1 192 ? 5.061 -10.308 17.215 1.00 88.06 192 GLU A N 1
ATOM 1542 C CA . GLU A 1 192 ? 4.815 -11.579 16.519 1.00 88.06 192 GLU A CA 1
ATOM 1543 C C . GLU A 1 192 ? 5.169 -11.501 15.026 1.00 88.06 192 GLU A C 1
ATOM 1545 O O . GLU A 1 192 ? 5.236 -12.525 14.355 1.00 88.06 192 GLU A O 1
ATOM 1550 N N . LEU A 1 193 ? 5.409 -10.295 14.504 1.00 89.56 193 LEU A N 1
ATOM 1551 C CA . LEU A 1 193 ? 5.775 -10.051 13.111 1.00 89.56 193 LEU A CA 1
ATOM 1552 C C . LEU A 1 193 ? 7.303 -9.968 12.941 1.00 89.56 193 LEU A C 1
ATOM 1554 O O . LEU A 1 193 ? 8.019 -9.674 13.906 1.00 89.56 193 LEU A O 1
ATOM 1558 N N . PRO A 1 194 ? 7.826 -10.152 11.711 1.00 89.69 194 PRO A N 1
ATOM 1559 C CA . PRO A 1 194 ? 9.236 -9.917 11.412 1.00 89.69 194 PRO A CA 1
ATOM 1560 C C . PRO A 1 194 ? 9.721 -8.552 11.921 1.00 89.69 194 PRO A C 1
ATOM 1562 O O . PRO A 1 194 ? 9.011 -7.544 11.836 1.00 89.69 194 PRO A O 1
ATOM 1565 N N . ALA A 1 195 ? 10.936 -8.508 12.473 1.00 87.69 195 ALA A N 1
ATOM 1566 C CA . ALA A 1 195 ? 11.458 -7.323 13.160 1.00 87.69 195 ALA A CA 1
ATOM 1567 C C . ALA A 1 195 ? 11.538 -6.076 12.256 1.00 87.69 195 ALA A C 1
ATOM 1569 O O . ALA A 1 195 ? 11.389 -4.952 12.738 1.00 87.69 195 ALA A O 1
ATOM 1570 N N . ASP A 1 196 ? 11.728 -6.293 10.959 1.00 88.38 196 ASP A N 1
ATOM 1571 C CA . ASP A 1 196 ? 11.797 -5.307 9.883 1.00 88.38 196 ASP A CA 1
ATOM 1572 C C . ASP A 1 196 ? 10.423 -4.876 9.338 1.00 88.38 196 ASP A C 1
ATOM 1574 O O . ASP A 1 196 ? 10.357 -4.034 8.450 1.00 88.38 196 ASP A O 1
ATOM 1578 N N . THR A 1 197 ? 9.317 -5.392 9.880 1.00 94.56 197 THR A N 1
ATOM 1579 C CA . THR A 1 197 ? 7.958 -5.005 9.473 1.00 94.56 197 THR A CA 1
ATOM 1580 C C . THR A 1 197 ? 7.710 -3.517 9.736 1.00 94.56 197 THR A C 1
ATOM 1582 O O . THR A 1 197 ? 7.793 -3.047 10.882 1.00 94.56 197 THR A O 1
ATOM 1585 N N . VAL A 1 198 ? 7.328 -2.766 8.700 1.00 96.62 198 VAL A N 1
ATOM 1586 C CA . VAL A 1 198 ? 6.963 -1.347 8.817 1.00 96.62 198 VAL A CA 1
ATOM 1587 C C . VAL A 1 198 ? 5.558 -1.123 8.259 1.00 96.62 198 VAL A C 1
ATOM 1589 O O . VAL A 1 198 ? 5.389 -0.966 7.051 1.00 96.62 198 VAL A O 1
ATOM 1592 N N . PRO A 1 199 ? 4.534 -1.034 9.126 1.00 97.06 199 PRO A N 1
ATOM 1593 C CA . PRO A 1 199 ? 3.159 -0.959 8.658 1.00 97.06 199 PRO A CA 1
ATOM 1594 C C . PRO A 1 199 ? 2.880 0.288 7.807 1.00 97.06 199 PRO A C 1
ATOM 1596 O O . PRO A 1 199 ? 3.240 1.426 8.153 1.00 97.06 199 PRO A O 1
ATOM 1599 N N . PHE A 1 200 ? 2.164 0.088 6.704 1.00 97.50 200 PHE A N 1
ATOM 1600 C CA . PHE A 1 200 ? 1.678 1.168 5.847 1.00 97.50 200 PHE A CA 1
ATOM 1601 C C . PHE A 1 200 ? 0.462 1.875 6.441 1.00 97.50 200 PHE A C 1
ATOM 1603 O O . PHE A 1 200 ? 0.387 3.108 6.425 1.00 97.50 200 PHE A O 1
ATOM 1610 N N . CYS A 1 201 ? -0.449 1.090 7.011 1.00 97.81 201 CYS A N 1
ATOM 1611 C CA . CYS A 1 201 ? -1.638 1.516 7.740 1.00 97.81 201 CYS A CA 1
ATOM 1612 C C . CYS A 1 201 ? -1.981 0.480 8.819 1.00 97.81 201 CYS A C 1
ATOM 1614 O O . CYS A 1 201 ? -1.468 -0.635 8.795 1.00 97.81 201 CYS A O 1
ATOM 1616 N N . TYR A 1 202 ? -2.878 0.828 9.738 1.00 98.25 202 TYR A N 1
ATOM 1617 C CA . TYR A 1 202 ? -3.493 -0.130 10.653 1.00 98.25 202 TYR A CA 1
ATOM 1618 C C . TYR A 1 202 ? -4.800 -0.652 10.031 1.00 98.25 202 TYR A C 1
ATOM 1620 O O . TYR A 1 202 ? -5.743 0.135 9.891 1.00 98.25 202 TYR A O 1
ATOM 1628 N N . PRO A 1 203 ? -4.876 -1.930 9.612 1.00 97.81 203 PRO A N 1
ATOM 1629 C CA . PRO A 1 203 ? -6.083 -2.482 9.013 1.00 97.81 203 PRO A CA 1
ATOM 1630 C C . PRO A 1 203 ? -7.107 -2.783 10.109 1.00 97.81 203 PRO A C 1
ATOM 1632 O O . PRO A 1 203 ? -6.950 -3.726 10.883 1.00 97.81 203 PRO A O 1
ATOM 1635 N N . LEU A 1 204 ? -8.158 -1.968 10.183 1.00 97.00 204 LEU A N 1
ATOM 1636 C CA . LEU A 1 204 ? -9.297 -2.215 11.058 1.00 97.00 204 LEU A CA 1
ATOM 1637 C C . LEU A 1 204 ? -10.450 -2.791 10.242 1.00 97.00 204 LEU A C 1
ATOM 1639 O O . LEU A 1 204 ? -11.048 -2.082 9.435 1.00 97.00 204 LEU A O 1
ATOM 1643 N N . LEU A 1 205 ? -10.771 -4.060 10.463 1.00 95.31 205 LEU A N 1
ATOM 1644 C CA . LEU A 1 205 ? -11.927 -4.707 9.859 1.00 95.31 205 LEU A CA 1
ATOM 1645 C C . LEU A 1 205 ? -13.089 -4.665 10.849 1.00 95.31 205 LEU A C 1
ATOM 1647 O O . LEU A 1 205 ? -12.984 -5.186 11.959 1.00 95.31 205 LEU A O 1
ATOM 1651 N N . ALA A 1 206 ? -14.174 -3.998 10.455 1.00 86.88 206 ALA A N 1
ATOM 1652 C CA . ALA A 1 206 ? -15.391 -3.961 11.252 1.00 86.88 206 ALA A CA 1
ATOM 1653 C C . ALA A 1 206 ? -16.087 -5.330 11.244 1.00 86.88 206 ALA A C 1
ATOM 1655 O O . ALA A 1 206 ? -16.079 -6.026 10.227 1.00 86.88 206 ALA A O 1
ATOM 1656 N N . ALA A 1 207 ? -16.746 -5.676 12.352 1.00 84.44 207 ALA A N 1
ATOM 1657 C CA . ALA A 1 207 ? -17.543 -6.894 12.437 1.00 84.44 207 ALA A CA 1
ATOM 1658 C C . ALA A 1 207 ? -18.604 -6.968 11.322 1.00 84.44 207 ALA A C 1
ATOM 1660 O O . ALA A 1 207 ? -19.162 -5.956 10.888 1.00 84.44 207 ALA A O 1
ATOM 1661 N N . SER A 1 208 ? -18.903 -8.188 10.873 1.00 75.69 208 SER A N 1
ATOM 1662 C CA . SER A 1 208 ? -19.904 -8.422 9.830 1.00 75.69 208 SER A CA 1
ATOM 1663 C C . SER A 1 208 ? -21.258 -7.812 10.213 1.00 75.69 208 SER A C 1
ATOM 1665 O O . SER A 1 208 ? -21.790 -8.087 11.287 1.00 75.69 208 SER A O 1
ATOM 1667 N N . GLY A 1 209 ? -21.826 -7.000 9.318 1.00 69.25 209 GLY A N 1
ATOM 1668 C CA . GLY A 1 209 ? -23.089 -6.285 9.536 1.00 69.25 209 GLY A CA 1
ATOM 1669 C C . GLY A 1 209 ? -22.947 -4.875 10.121 1.00 69.25 209 GLY A C 1
ATOM 1670 O O . GLY A 1 209 ? -23.927 -4.128 10.121 1.00 69.25 209 GLY A O 1
ATOM 1671 N N . SER A 1 210 ? -21.750 -4.465 10.554 1.00 73.94 210 SER A N 1
ATOM 1672 C CA . SER A 1 210 ? -21.492 -3.081 10.962 1.00 73.94 210 SER A CA 1
ATOM 1673 C C . SER A 1 210 ? -21.648 -2.126 9.777 1.00 73.94 210 SER A C 1
ATOM 1675 O O . SER A 1 210 ? -21.038 -2.307 8.722 1.00 73.94 210 SER A O 1
ATOM 1677 N N . THR A 1 211 ? -22.452 -1.074 9.946 1.00 71.69 211 THR A N 1
ATOM 1678 C CA . THR A 1 211 ? -22.619 -0.043 8.912 1.00 71.69 211 THR A CA 1
ATOM 1679 C C . THR A 1 211 ? -21.588 1.058 9.112 1.00 71.69 211 THR A C 1
ATOM 1681 O O . THR A 1 211 ? -21.775 1.975 9.907 1.00 71.69 211 THR A O 1
ATOM 1684 N N . LEU A 1 212 ? -20.492 0.989 8.361 1.00 81.50 212 LEU A N 1
ATOM 1685 C CA . LEU A 1 212 ? -19.461 2.022 8.381 1.00 81.50 212 LEU A CA 1
ATOM 1686 C C . LEU A 1 212 ? -19.909 3.276 7.630 1.00 81.50 212 LEU A C 1
ATOM 1688 O O . LEU A 1 212 ? -19.894 3.324 6.397 1.00 81.50 212 LEU A O 1
ATOM 1692 N N . ASN A 1 213 ? -20.226 4.344 8.360 1.00 85.31 213 ASN A N 1
ATOM 1693 C CA . ASN A 1 213 ? -20.502 5.636 7.745 1.00 85.31 213 ASN A CA 1
ATOM 1694 C C . ASN A 1 213 ? -19.195 6.402 7.462 1.00 85.31 213 ASN A C 1
ATOM 1696 O O . ASN A 1 213 ? -18.788 7.311 8.186 1.00 85.31 213 ASN A O 1
ATOM 1700 N N . ARG A 1 214 ? -18.533 6.051 6.351 1.00 86.56 214 ARG A N 1
ATOM 1701 C CA . ARG A 1 214 ? -17.315 6.743 5.877 1.00 86.56 214 ARG A CA 1
ATOM 1702 C C . ARG A 1 214 ? -17.544 8.231 5.604 1.00 86.56 214 ARG A C 1
ATOM 1704 O O . ARG A 1 214 ? -16.611 9.022 5.722 1.00 86.56 214 ARG A O 1
ATOM 1711 N N . ARG A 1 215 ? -18.777 8.626 5.270 1.00 87.06 215 ARG A N 1
ATOM 1712 C CA . ARG A 1 215 ? -19.139 10.034 5.075 1.00 87.06 215 ARG A CA 1
ATOM 1713 C C . ARG A 1 215 ? -19.035 10.821 6.383 1.00 87.06 215 ARG A C 1
ATOM 1715 O O . ARG A 1 215 ? -18.502 11.923 6.360 1.00 87.06 215 ARG A O 1
ATOM 1722 N N . ALA A 1 216 ? -19.447 10.246 7.511 1.00 89.50 216 ALA A N 1
ATOM 1723 C CA . ALA A 1 216 ? -19.295 10.887 8.818 1.00 89.50 216 ALA A CA 1
ATOM 1724 C C . ALA A 1 216 ? -17.818 11.094 9.205 1.00 89.50 216 ALA A C 1
ATOM 1726 O O . ALA A 1 216 ? -17.481 12.104 9.820 1.00 89.50 216 ALA A O 1
ATOM 1727 N N . LEU A 1 217 ? -16.925 10.173 8.816 1.00 91.00 217 LEU A N 1
ATOM 1728 C CA . LEU A 1 217 ? -15.474 10.341 8.988 1.00 91.00 217 LEU A CA 1
ATOM 1729 C C . LEU A 1 217 ? -14.951 11.488 8.109 1.00 91.00 217 LEU A C 1
ATOM 1731 O O . LEU A 1 217 ? -14.232 12.364 8.589 1.00 91.00 217 LEU A O 1
ATOM 1735 N N . PHE A 1 218 ? -15.376 11.536 6.845 1.00 88.56 218 PHE A N 1
ATOM 1736 C CA . PHE A 1 218 ? -15.013 12.608 5.917 1.00 88.56 218 PHE A CA 1
ATOM 1737 C C . PHE A 1 218 ? -15.466 13.993 6.406 1.00 88.56 218 PHE A C 1
ATOM 1739 O O . PHE A 1 218 ? -14.690 14.943 6.355 1.00 88.56 218 PHE A O 1
ATOM 1746 N N . GLU A 1 219 ? -16.687 14.109 6.935 1.00 89.56 219 GLU A N 1
ATOM 1747 C CA . GLU A 1 219 ? -17.231 15.357 7.499 1.00 89.56 219 GLU A CA 1
ATOM 1748 C C . GLU A 1 219 ? -16.437 15.850 8.728 1.00 89.56 219 GLU A C 1
ATOM 1750 O O . GLU A 1 219 ? -16.447 17.040 9.038 1.00 89.56 219 GLU A O 1
ATOM 1755 N N . GLN A 1 220 ? -15.675 14.963 9.380 1.00 89.56 220 GLN A N 1
ATOM 1756 C CA . GLN A 1 220 ? -14.721 15.288 10.448 1.00 89.56 220 GLN A CA 1
ATOM 1757 C C . GLN A 1 220 ? -13.292 15.548 9.931 1.00 89.56 220 GLN A C 1
ATOM 1759 O O . GLN A 1 220 ? -12.351 15.620 10.720 1.00 89.56 220 GLN A O 1
ATOM 1764 N N . ASN A 1 221 ? -13.113 15.709 8.616 1.00 87.25 221 ASN A N 1
ATOM 1765 C CA . ASN A 1 221 ? -11.819 15.833 7.934 1.00 87.25 221 ASN A CA 1
ATOM 1766 C C . ASN A 1 221 ? -10.906 14.602 8.101 1.00 87.25 221 ASN A C 1
ATOM 1768 O O . ASN A 1 221 ? -9.679 14.714 8.030 1.00 87.25 221 ASN A O 1
ATOM 1772 N N . LEU A 1 222 ? -11.492 13.416 8.299 1.00 89.06 222 LEU A N 1
ATOM 1773 C CA . LEU A 1 222 ? -10.775 12.142 8.340 1.00 89.06 222 LEU A CA 1
ATOM 1774 C C . LEU A 1 222 ? -10.957 11.397 7.016 1.00 89.06 222 LEU A C 1
ATOM 1776 O O . LEU A 1 222 ? -11.969 10.747 6.758 1.00 89.06 222 LEU A O 1
ATOM 1780 N N . PHE A 1 223 ? -9.938 11.487 6.168 1.00 87.50 223 PHE A N 1
ATOM 1781 C CA . PHE A 1 223 ? -9.928 10.881 4.840 1.00 87.50 223 PHE A CA 1
ATOM 1782 C C . PHE A 1 223 ? -9.350 9.463 4.912 1.00 87.50 223 PHE A C 1
ATOM 1784 O O . PHE A 1 223 ? -8.144 9.269 4.771 1.00 87.50 223 PHE A O 1
ATOM 1791 N N . ILE A 1 224 ? -10.211 8.471 5.148 1.00 90.81 224 ILE A N 1
ATOM 1792 C CA . ILE A 1 224 ? -9.831 7.051 5.146 1.00 90.81 224 ILE A CA 1
ATOM 1793 C C . ILE A 1 224 ? -10.182 6.449 3.777 1.00 90.81 224 ILE A C 1
ATOM 1795 O O . ILE A 1 224 ? -11.365 6.423 3.417 1.00 90.81 224 ILE A O 1
ATOM 1799 N N . PRO A 1 225 ? -9.195 5.974 2.994 1.00 90.75 225 PRO A N 1
ATOM 1800 C CA . PRO A 1 225 ? -9.454 5.454 1.658 1.00 90.75 225 PRO A CA 1
ATOM 1801 C C . PRO A 1 225 ? -10.217 4.123 1.703 1.00 90.75 225 PRO A C 1
ATOM 1803 O O . PRO A 1 225 ? -10.191 3.390 2.692 1.00 90.75 225 PRO A O 1
ATOM 1806 N N . THR A 1 226 ? -10.878 3.800 0.593 1.00 92.12 226 THR A N 1
ATOM 1807 C CA . THR A 1 226 ? -11.353 2.436 0.319 1.00 92.12 226 THR A CA 1
ATOM 1808 C C . THR A 1 226 ? -10.263 1.721 -0.468 1.00 92.12 226 THR A C 1
ATOM 1810 O O . THR A 1 226 ? -9.840 2.238 -1.503 1.00 92.12 226 THR A O 1
ATOM 1813 N N . LEU A 1 227 ? -9.783 0.575 0.022 1.00 93.62 227 LEU A N 1
ATOM 1814 C CA . LEU A 1 227 ? -8.725 -0.185 -0.645 1.00 93.62 227 LEU A CA 1
ATOM 1815 C C . LEU A 1 227 ? -9.283 -1.359 -1.458 1.00 93.62 227 LEU A C 1
ATOM 1817 O O . LEU A 1 227 ? -10.117 -2.130 -0.988 1.00 93.62 227 LEU A O 1
ATOM 1821 N N . TRP A 1 228 ? -8.791 -1.369 -2.702 1.00 93.44 228 TRP A N 1
ATOM 1822 C CA . TRP A 1 228 ? -9.208 -2.064 -3.930 1.00 93.44 228 TRP A CA 1
ATOM 1823 C C . TRP A 1 228 ? -10.696 -1.940 -4.283 1.00 93.44 228 TRP A C 1
ATOM 1825 O O . TRP A 1 228 ? -11.413 -2.936 -4.328 1.00 93.44 228 TRP A O 1
ATOM 1835 N N . PRO A 1 229 ? -11.190 -0.718 -4.576 1.00 92.56 229 PRO A N 1
ATOM 1836 C CA . PRO A 1 229 ? -12.578 -0.522 -5.004 1.00 92.56 229 PRO A CA 1
ATOM 1837 C C . PRO A 1 229 ? -12.923 -1.262 -6.309 1.00 92.56 229 PRO A C 1
ATOM 1839 O O . PRO A 1 229 ? -14.093 -1.551 -6.544 1.00 92.56 229 PRO A O 1
ATOM 1842 N N . ASP A 1 230 ? -11.933 -1.600 -7.138 1.00 91.69 230 ASP A N 1
ATOM 1843 C CA . ASP A 1 230 ? -12.108 -2.395 -8.359 1.00 91.69 230 ASP A CA 1
ATOM 1844 C C . ASP A 1 230 ? -12.628 -3.813 -8.076 1.00 91.69 230 ASP A C 1
ATOM 1846 O O . ASP A 1 230 ? -13.378 -4.365 -8.880 1.00 91.69 230 ASP A O 1
ATOM 1850 N N . VAL A 1 231 ? -12.322 -4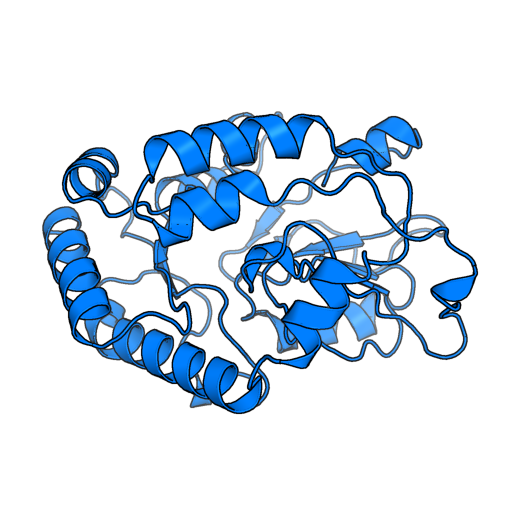.384 -6.905 1.00 92.88 231 VAL A N 1
ATOM 1851 C CA . VAL A 1 231 ? -12.851 -5.691 -6.480 1.00 92.88 231 VAL A CA 1
ATOM 1852 C C . VAL A 1 231 ? -14.378 -5.668 -6.422 1.00 92.88 231 VAL A C 1
ATOM 1854 O O . VAL A 1 231 ? -15.021 -6.666 -6.737 1.00 92.88 231 VAL A O 1
ATOM 1857 N N . LEU A 1 232 ? -14.986 -4.522 -6.096 1.00 92.00 232 LEU A N 1
ATOM 1858 C CA . LEU A 1 232 ? -16.441 -4.380 -5.996 1.00 92.00 232 LEU A CA 1
ATOM 1859 C C . LEU A 1 232 ? -17.149 -4.518 -7.344 1.00 92.00 232 LEU A C 1
ATOM 1861 O O . LEU A 1 232 ? -18.303 -4.942 -7.372 1.00 92.00 232 LEU A O 1
ATOM 1865 N N . THR A 1 233 ? -16.470 -4.205 -8.447 1.00 90.56 233 THR A N 1
ATOM 1866 C CA . THR A 1 233 ? -17.021 -4.262 -9.811 1.00 90.56 233 THR A CA 1
ATOM 1867 C C . THR A 1 233 ? -16.391 -5.356 -10.672 1.00 90.56 233 THR A C 1
ATOM 1869 O O . THR A 1 233 ? -16.860 -5.600 -11.789 1.00 90.56 233 THR A O 1
ATOM 1872 N N . ARG A 1 234 ? -15.368 -6.050 -10.152 1.00 88.31 234 ARG A N 1
ATOM 1873 C CA . ARG A 1 234 ? -14.718 -7.193 -10.800 1.00 88.31 234 ARG A CA 1
ATOM 1874 C C . ARG A 1 234 ? -15.759 -8.234 -11.201 1.00 88.31 234 ARG A C 1
ATOM 1876 O O . ARG A 1 234 ? -16.680 -8.517 -10.436 1.00 88.31 234 ARG A O 1
ATOM 1883 N N . GLN A 1 235 ? -15.639 -8.775 -12.405 1.00 85.88 235 GLN A N 1
ATOM 1884 C CA . GLN A 1 235 ? -16.544 -9.809 -12.906 1.00 85.88 235 GLN A CA 1
ATOM 1885 C C . GLN A 1 235 ? -16.094 -11.196 -12.428 1.00 85.88 235 GLN A C 1
ATOM 1887 O O . GLN A 1 235 ? -14.928 -11.389 -12.093 1.00 85.88 235 GLN A O 1
ATOM 1892 N N . GLY A 1 236 ? -17.018 -12.157 -12.411 1.00 82.31 236 GLY A N 1
ATOM 1893 C CA . GLY A 1 236 ? -16.756 -13.524 -11.952 1.00 82.31 236 GLY A CA 1
ATOM 1894 C C . GLY A 1 236 ? -17.173 -13.784 -10.501 1.00 82.31 236 GLY A C 1
ATOM 1895 O O . GLY A 1 236 ? -17.286 -12.874 -9.676 1.00 82.31 236 GLY A O 1
ATOM 1896 N N . SER A 1 237 ? -17.450 -15.056 -10.215 1.00 85.69 237 SER A N 1
ATOM 1897 C CA . SER A 1 237 ? -17.762 -15.572 -8.879 1.00 85.69 237 SER A CA 1
ATOM 1898 C C . SER A 1 237 ? -16.489 -15.882 -8.089 1.00 85.69 237 SER A C 1
ATOM 1900 O O . SER A 1 237 ? -15.448 -16.126 -8.688 1.00 85.69 237 SER A O 1
ATOM 1902 N N . GLY A 1 238 ? -16.592 -15.961 -6.759 1.00 89.56 238 GLY A N 1
ATOM 1903 C CA . GLY A 1 238 ? -15.491 -16.413 -5.897 1.00 89.56 238 GLY A CA 1
ATOM 1904 C C . GLY A 1 238 ? -14.713 -15.305 -5.186 1.00 89.56 238 GLY A C 1
ATOM 1905 O O . GLY A 1 238 ? -13.822 -15.633 -4.417 1.00 89.56 238 GLY A O 1
ATOM 1906 N N . PHE A 1 239 ? -15.088 -14.034 -5.387 1.00 94.12 239 PHE A N 1
ATOM 1907 C CA . PHE A 1 239 ? -14.481 -12.862 -4.733 1.00 94.12 239 PHE A CA 1
ATOM 1908 C C . PHE A 1 239 ? -15.365 -12.248 -3.630 1.00 94.12 239 PHE A C 1
ATOM 1910 O O . PHE A 1 239 ? -15.269 -11.058 -3.325 1.00 94.12 239 PHE A O 1
ATOM 1917 N N . ASP A 1 240 ? -16.335 -13.004 -3.108 1.00 92.31 240 ASP A N 1
ATOM 1918 C CA . ASP A 1 240 ? -17.332 -12.469 -2.170 1.00 92.31 240 ASP A CA 1
ATOM 1919 C C . ASP A 1 240 ? -16.688 -12.015 -0.856 1.00 92.31 240 ASP A C 1
ATOM 1921 O O . ASP A 1 240 ? -17.088 -11.002 -0.278 1.00 92.31 240 ASP A O 1
ATOM 1925 N N . TRP A 1 241 ? -15.658 -12.735 -0.409 1.00 93.56 241 TRP A N 1
ATOM 1926 C CA . TRP A 1 241 ? -14.912 -12.372 0.787 1.00 93.56 241 TRP A CA 1
ATOM 1927 C C . TRP A 1 241 ? -14.170 -11.044 0.598 1.00 93.56 241 TRP A C 1
ATOM 1929 O O . TRP A 1 241 ? -14.305 -10.148 1.423 1.00 93.56 241 TRP A O 1
ATOM 1939 N N . GLU A 1 242 ? -13.475 -10.864 -0.520 1.00 95.44 242 GLU A N 1
ATOM 1940 C CA . GLU A 1 242 ? -12.703 -9.669 -0.850 1.00 95.44 242 GLU A CA 1
ATOM 1941 C C . GLU A 1 242 ? -13.614 -8.458 -1.033 1.00 95.44 242 GLU A C 1
ATOM 1943 O O . GLU A 1 242 ? -13.282 -7.363 -0.583 1.00 95.44 242 GLU A O 1
ATOM 1948 N N . ARG A 1 243 ? -14.797 -8.641 -1.640 1.00 93.31 243 ARG A N 1
ATOM 1949 C CA . ARG A 1 243 ? -15.806 -7.572 -1.727 1.00 93.31 243 ARG A CA 1
ATOM 1950 C C . ARG A 1 243 ? -16.242 -7.117 -0.338 1.00 93.31 243 ARG A C 1
ATOM 1952 O O . ARG A 1 243 ? -16.266 -5.913 -0.077 1.00 93.31 243 ARG A O 1
ATOM 1959 N N . ASN A 1 244 ? -16.543 -8.064 0.550 1.00 92.06 244 ASN A N 1
ATOM 1960 C CA . ASN A 1 244 ? -16.918 -7.760 1.930 1.00 92.06 244 ASN A CA 1
ATOM 1961 C C . ASN A 1 244 ? -15.760 -7.098 2.688 1.00 92.06 244 ASN A C 1
ATOM 1963 O O . ASN A 1 244 ? -15.963 -6.087 3.361 1.00 92.06 244 ASN A O 1
ATOM 1967 N N . PHE A 1 245 ? -14.539 -7.610 2.521 1.00 94.25 245 PHE A N 1
ATOM 1968 C CA . PHE A 1 245 ? -13.326 -7.059 3.113 1.00 94.25 245 PHE A CA 1
ATOM 1969 C C . PHE A 1 245 ? -13.102 -5.609 2.667 1.00 94.25 245 PHE A C 1
ATOM 1971 O O . PHE A 1 245 ? -12.995 -4.720 3.509 1.00 94.25 245 PHE A O 1
ATOM 1978 N N . THR A 1 246 ? -13.141 -5.320 1.362 1.00 93.50 246 THR A N 1
ATOM 1979 C CA . THR A 1 246 ? -13.012 -3.958 0.814 1.00 93.50 246 THR A CA 1
ATOM 1980 C C . THR A 1 246 ? -14.073 -3.002 1.366 1.00 93.50 246 THR A C 1
ATOM 1982 O O . THR A 1 246 ? -13.764 -1.848 1.674 1.00 93.50 246 THR A O 1
ATOM 1985 N N . GLN A 1 247 ? -15.322 -3.452 1.518 1.00 90.81 247 GLN A N 1
ATOM 1986 C CA . GLN A 1 247 ? -16.400 -2.618 2.062 1.00 90.81 247 GLN A CA 1
ATOM 1987 C C . GLN A 1 247 ? -16.192 -2.310 3.552 1.00 90.81 247 GLN A C 1
ATOM 1989 O O . GLN A 1 247 ? -16.337 -1.152 3.968 1.00 90.81 247 GLN A O 1
ATOM 1994 N N . ALA A 1 248 ? -15.811 -3.321 4.336 1.00 92.25 248 ALA A N 1
ATOM 1995 C CA . ALA A 1 248 ? -15.714 -3.261 5.794 1.00 92.25 248 ALA A CA 1
ATOM 1996 C C . ALA A 1 248 ? -14.351 -2.776 6.332 1.00 92.25 248 ALA A C 1
ATOM 1998 O O . ALA A 1 248 ? -14.239 -2.459 7.516 1.00 92.25 248 ALA A O 1
ATOM 1999 N N . LEU A 1 249 ? -13.308 -2.703 5.500 1.00 94.88 249 LEU A N 1
ATOM 2000 C CA . LEU A 1 249 ? -11.958 -2.338 5.935 1.00 94.88 249 LEU A CA 1
ATOM 2001 C C . LEU A 1 249 ? -11.771 -0.822 6.088 1.00 94.88 249 LEU A C 1
ATOM 2003 O O . LEU A 1 249 ? -11.873 -0.059 5.125 1.00 94.88 249 LEU A O 1
ATOM 2007 N N . LEU A 1 250 ? -11.351 -0.383 7.269 1.00 95.94 250 LEU A N 1
ATOM 2008 C CA . LEU A 1 250 ? -10.831 0.956 7.532 1.00 95.94 250 LEU A CA 1
ATOM 2009 C C . LEU A 1 250 ? -9.294 0.916 7.652 1.00 95.94 250 LEU A C 1
ATOM 2011 O O . LEU A 1 250 ? -8.774 0.595 8.721 1.00 95.94 250 LEU A O 1
ATOM 2015 N N . PRO A 1 251 ? -8.539 1.258 6.593 1.00 96.62 251 PRO A N 1
ATOM 2016 C CA . PRO A 1 251 ? -7.083 1.381 6.672 1.00 96.62 251 PRO A CA 1
ATOM 2017 C C . PRO A 1 251 ? -6.699 2.692 7.373 1.00 96.62 251 PRO A C 1
ATOM 2019 O O . PRO A 1 251 ? -6.660 3.760 6.756 1.00 96.62 251 PRO A O 1
ATOM 2022 N N . LEU A 1 252 ? -6.436 2.633 8.680 1.00 97.25 252 LEU A N 1
ATOM 2023 C CA . LEU A 1 252 ? -6.146 3.826 9.478 1.00 97.25 252 LEU A CA 1
ATOM 2024 C C . LEU A 1 252 ? -4.697 4.299 9.263 1.00 97.25 252 LEU A C 1
ATOM 2026 O O . LEU A 1 252 ? -3.775 3.479 9.270 1.00 97.25 252 LEU A O 1
ATOM 2030 N N . PRO A 1 253 ? -4.459 5.608 9.079 1.00 95.38 253 PRO A N 1
ATOM 2031 C CA . PRO A 1 253 ? -3.132 6.123 8.761 1.00 95.38 253 PRO A CA 1
ATOM 2032 C C . PRO A 1 253 ? -2.183 5.999 9.956 1.00 95.38 253 PRO A C 1
ATOM 2034 O O . PRO A 1 253 ? -2.432 6.571 11.008 1.00 95.38 253 PRO A O 1
ATOM 2037 N N . VAL A 1 254 ? -1.044 5.330 9.771 1.00 96.88 254 VAL A N 1
ATOM 2038 C CA . VAL A 1 254 ? 0.045 5.263 10.774 1.00 96.88 254 VAL A CA 1
ATOM 2039 C C . VAL A 1 254 ? 1.224 6.169 10.418 1.00 96.88 254 VAL A C 1
ATOM 2041 O O . VAL A 1 254 ? 2.306 6.042 10.982 1.00 96.88 254 VAL A O 1
ATOM 2044 N N . ASP A 1 255 ? 1.011 7.068 9.456 1.00 93.50 255 ASP A N 1
ATOM 2045 C CA . ASP A 1 255 ? 2.000 7.974 8.875 1.00 93.50 255 ASP A CA 1
ATOM 2046 C C . ASP A 1 255 ? 2.860 8.674 9.944 1.00 93.50 255 ASP A C 1
ATOM 2048 O O . ASP A 1 255 ? 2.383 9.065 11.010 1.00 93.50 255 ASP A O 1
ATOM 2052 N N . HIS A 1 256 ? 4.149 8.837 9.652 1.00 95.69 256 HIS A N 1
ATOM 2053 C CA . HIS A 1 256 ? 5.145 9.355 10.588 1.00 95.69 256 HIS A CA 1
ATOM 2054 C C . HIS A 1 256 ? 4.943 10.826 10.985 1.00 95.69 256 HIS A C 1
ATOM 2056 O O . HIS A 1 256 ? 5.576 11.308 11.922 1.00 95.69 256 HIS A O 1
ATOM 2062 N N . ARG A 1 257 ? 4.068 11.553 10.292 1.00 93.38 257 ARG A N 1
ATOM 2063 C CA . ARG A 1 257 ? 3.702 12.930 10.644 1.00 93.38 257 ARG A CA 1
ATOM 2064 C C . ARG A 1 257 ? 2.650 12.996 11.750 1.00 93.38 257 ARG A C 1
ATOM 2066 O O . ARG A 1 257 ? 2.435 14.067 12.303 1.00 93.38 257 ARG A O 1
ATOM 2073 N N . TYR A 1 258 ? 1.984 11.881 12.057 1.00 94.06 258 TYR A N 1
ATOM 2074 C CA . TYR A 1 258 ? 0.911 11.840 13.045 1.00 94.06 258 TYR A CA 1
ATOM 2075 C C . TYR A 1 258 ? 1.499 11.757 14.453 1.00 94.06 258 TYR A C 1
ATOM 2077 O O . TYR A 1 258 ? 2.316 10.876 14.753 1.00 94.06 258 TYR A O 1
ATOM 2085 N N . GLY A 1 259 ? 1.055 12.672 15.315 1.00 95.12 259 GLY A N 1
ATOM 2086 C CA . GLY A 1 259 ? 1.278 12.642 16.750 1.00 95.12 259 GLY A CA 1
ATOM 2087 C C . GLY A 1 259 ? 0.111 11.987 17.484 1.00 95.12 259 GLY A C 1
ATOM 2088 O O . GLY A 1 259 ? -0.863 11.524 16.895 1.00 95.12 259 GLY A O 1
ATOM 2089 N N . ARG A 1 260 ? 0.207 11.946 18.816 1.00 96.12 260 ARG A N 1
ATOM 2090 C CA . ARG A 1 260 ? -0.796 11.293 19.667 1.00 96.12 260 ARG A CA 1
ATOM 2091 C C . ARG A 1 260 ? -2.195 11.898 19.501 1.00 96.12 260 ARG A C 1
ATOM 2093 O O . ARG A 1 260 ? -3.167 11.154 19.433 1.00 96.12 260 ARG A O 1
ATOM 2100 N N . GLU A 1 261 ? -2.281 13.219 19.381 1.00 96.81 261 GLU A N 1
ATOM 2101 C CA . GLU A 1 261 ? -3.551 13.935 19.237 1.00 96.81 261 GLU A CA 1
ATOM 2102 C C . GLU A 1 261 ? -4.290 13.568 17.944 1.00 96.81 261 GLU A C 1
ATOM 2104 O O . GLU A 1 261 ? -5.510 13.396 17.956 1.00 96.81 261 GLU A O 1
ATOM 2109 N N . GLU A 1 262 ? -3.573 13.417 16.825 1.00 96.00 262 GLU A N 1
ATOM 2110 C CA . GLU A 1 262 ? -4.170 12.985 15.558 1.00 96.00 262 GLU A CA 1
ATOM 2111 C C . GLU A 1 262 ? -4.707 11.555 15.659 1.00 96.00 262 GLU A C 1
ATOM 2113 O O . GLU A 1 262 ? -5.819 11.282 15.200 1.00 96.00 262 GLU A O 1
ATOM 2118 N N . LEU A 1 263 ? -3.950 10.649 16.286 1.00 97.69 263 LEU A N 1
ATOM 2119 C CA . LEU A 1 263 ? -4.377 9.259 16.468 1.00 97.69 263 LEU A CA 1
ATOM 2120 C C . LEU A 1 263 ? -5.623 9.172 17.358 1.00 97.69 263 LEU A C 1
ATOM 2122 O O . LEU A 1 263 ? -6.560 8.453 17.014 1.00 97.69 263 LEU A O 1
ATOM 2126 N N . ASP A 1 264 ? -5.672 9.940 18.451 1.00 97.75 264 ASP A N 1
ATOM 2127 C CA . ASP A 1 264 ? -6.816 9.977 19.370 1.00 97.75 264 ASP A CA 1
ATOM 2128 C C . ASP A 1 264 ? -8.089 10.490 18.679 1.00 97.75 264 ASP A C 1
ATOM 2130 O O . ASP A 1 264 ? -9.165 9.913 18.865 1.00 97.75 264 ASP A O 1
ATOM 2134 N N . LYS A 1 265 ? -7.974 11.507 17.809 1.00 96.00 265 LYS A N 1
ATOM 2135 C CA . LYS A 1 265 ? -9.090 11.983 16.969 1.00 96.00 265 LYS A CA 1
ATOM 2136 C C . LYS A 1 265 ? -9.619 10.876 16.054 1.00 96.00 265 LYS A C 1
ATOM 2138 O O . LYS A 1 265 ? -10.831 10.677 15.978 1.00 96.00 265 LYS A O 1
ATOM 2143 N N . VAL A 1 266 ? -8.726 10.131 15.395 1.00 96.12 266 VAL A N 1
ATOM 2144 C CA . VAL A 1 266 ? -9.116 9.000 14.533 1.00 96.12 266 VAL A CA 1
ATOM 2145 C C . VAL A 1 266 ? -9.806 7.906 15.348 1.00 96.12 266 VAL A C 1
ATOM 2147 O O . VAL A 1 266 ? -10.870 7.437 14.950 1.00 96.12 266 VAL A O 1
ATOM 2150 N N . ILE A 1 267 ? -9.247 7.522 16.500 1.00 96.12 267 ILE A N 1
ATOM 2151 C CA . ILE A 1 267 ? -9.812 6.481 17.375 1.00 96.12 267 ILE A CA 1
ATOM 2152 C C . ILE A 1 267 ? -11.218 6.860 17.838 1.00 96.12 267 ILE A C 1
ATOM 2154 O O . ILE A 1 267 ? -12.128 6.035 17.759 1.00 96.12 267 ILE A O 1
ATOM 2158 N N . ALA A 1 268 ? -11.407 8.096 18.304 1.00 95.31 268 ALA A N 1
ATOM 2159 C CA . ALA A 1 268 ? -12.703 8.576 18.769 1.00 95.31 268 ALA A CA 1
ATOM 2160 C C . ALA A 1 268 ? -13.753 8.540 17.648 1.00 95.31 268 ALA A C 1
ATOM 2162 O O . ALA A 1 268 ? -14.850 8.015 17.846 1.00 95.31 268 ALA A O 1
ATOM 2163 N N . ALA A 1 269 ? -13.397 9.033 16.459 1.00 93.75 269 ALA A N 1
ATOM 2164 C CA . ALA A 1 269 ? -14.297 9.053 15.312 1.00 93.75 269 ALA A CA 1
ATOM 2165 C C . ALA A 1 269 ? -14.677 7.641 14.849 1.00 93.75 269 ALA A C 1
ATOM 2167 O O . ALA A 1 269 ? -15.852 7.373 14.607 1.00 93.75 269 ALA A O 1
ATOM 2168 N N . VAL A 1 270 ? -13.702 6.731 14.773 1.00 92.31 270 VAL A N 1
ATOM 2169 C CA . VAL A 1 270 ? -13.907 5.331 14.377 1.00 92.31 270 VAL A CA 1
ATOM 2170 C C . VAL A 1 270 ? -14.774 4.587 15.390 1.00 92.31 270 VAL A C 1
ATOM 2172 O O . VAL A 1 270 ? -15.722 3.916 14.992 1.00 92.31 270 VAL A O 1
ATOM 2175 N N . ARG A 1 271 ? -14.516 4.742 16.696 1.00 91.81 271 ARG A N 1
ATOM 2176 C CA . ARG A 1 271 ? -15.352 4.140 17.749 1.00 91.81 271 ARG A CA 1
ATOM 2177 C C . ARG A 1 271 ? -16.804 4.595 17.640 1.00 91.81 271 ARG A C 1
ATOM 2179 O O . ARG A 1 271 ? -17.695 3.771 17.766 1.00 91.81 271 ARG A O 1
ATOM 2186 N N . ALA A 1 272 ? -17.046 5.866 17.327 1.00 89.69 272 ALA A N 1
ATOM 2187 C CA . ALA A 1 272 ? -18.400 6.377 17.126 1.00 89.69 272 ALA A CA 1
ATOM 2188 C C . ALA A 1 272 ? -19.135 5.761 15.914 1.00 89.69 272 ALA A C 1
ATOM 2190 O O . ALA A 1 272 ? -20.348 5.913 15.827 1.00 89.69 272 ALA A O 1
ATOM 2191 N N . GLN A 1 273 ? -18.430 5.093 14.988 1.00 84.50 273 GLN A N 1
ATOM 2192 C CA . GLN A 1 273 ? -19.036 4.389 13.844 1.00 84.50 273 GLN A CA 1
ATOM 2193 C C . GLN A 1 273 ? -19.215 2.880 14.067 1.00 84.50 273 GLN A C 1
ATOM 2195 O O . GLN A 1 273 ? -19.824 2.219 13.230 1.00 84.50 273 GLN A O 1
ATOM 2200 N N . LEU A 1 274 ? -18.627 2.324 15.129 1.00 78.88 274 LEU A N 1
ATOM 2201 C CA . LEU A 1 274 ? -18.570 0.879 15.386 1.00 78.88 274 LEU A CA 1
ATOM 2202 C C . LEU A 1 274 ? -19.408 0.437 16.596 1.00 78.88 274 LEU A C 1
ATOM 2204 O O . LEU A 1 274 ? -19.401 -0.748 16.923 1.00 78.88 274 LEU A O 1
ATOM 2208 N N . VAL A 1 275 ? -20.086 1.379 17.260 1.00 61.41 275 VAL A N 1
ATOM 2209 C CA . VAL A 1 275 ? -21.038 1.134 18.358 1.00 61.41 275 VAL A CA 1
ATOM 2210 C C . VAL A 1 275 ? -22.454 1.026 17.813 1.00 61.41 275 VAL A C 1
ATOM 2212 O O . VAL A 1 275 ? -22.791 1.821 16.907 1.00 61.41 275 VAL A O 1
#

Secondary structure (DSSP, 8-state):
--HHHHHHT------EE-TTS-EES--SS--TT--EEEE-GGGT-HHHHHHHHHHHGGGEEEEETT-TT----SSSEEEE-HHHHSS-SS---EE--TTT---GGGSPBP-----HHHHHHHTT-HHHHHHHHHHHHTT--S---BPPHHHHHHHTT--HHHHHHHHHHHHHHHHHHHGGG---SS---GGGS-TT---SEEEEEPPTT----HHHHHHTT--PPPS-GGGGT--SSS-HHHHHHHHHEEEEE--TT--HHHHHHHHHHHHHHH-

Radius of gyration: 19.17 Å; chains: 1; bounding box: 46×50×46 Å